Protein AF-A0A117M1W7-F1 (afdb_monomer)

Structure (mmCIF, N/CA/C/O backbone):
data_AF-A0A117M1W7-F1
#
_entry.id   AF-A0A117M1W7-F1
#
loop_
_atom_site.group_PDB
_atom_site.id
_atom_site.type_symbol
_atom_site.label_atom_id
_atom_site.label_alt_id
_atom_site.label_comp_id
_atom_site.label_asym_id
_atom_site.label_entity_id
_atom_site.label_seq_id
_atom_site.pdbx_PDB_ins_code
_atom_site.Cartn_x
_atom_site.Cartn_y
_atom_site.Cartn_z
_atom_site.occupancy
_atom_site.B_iso_or_equiv
_atom_site.auth_seq_id
_atom_site.auth_comp_id
_atom_site.auth_asym_id
_atom_site.auth_atom_id
_atom_site.pdbx_PDB_model_num
ATOM 1 N N . MET A 1 1 ? -69.838 -2.989 16.128 1.00 40.38 1 MET A N 1
ATOM 2 C CA . MET A 1 1 ? -68.719 -3.686 16.794 1.00 40.38 1 MET A CA 1
ATOM 3 C C . MET A 1 1 ? -67.416 -3.103 16.275 1.00 40.38 1 MET A C 1
ATOM 5 O O . MET A 1 1 ? -67.317 -2.864 15.080 1.00 40.38 1 MET A O 1
ATOM 9 N N . ALA A 1 2 ? -66.514 -2.794 17.206 1.00 39.03 2 ALA A N 1
ATOM 10 C CA . ALA A 1 2 ? -65.171 -2.235 17.024 1.00 39.03 2 ALA A CA 1
ATOM 11 C C . ALA A 1 2 ? -64.257 -3.201 16.221 1.00 39.03 2 ALA A C 1
ATOM 13 O O . ALA A 1 2 ? -64.626 -4.358 16.054 1.00 39.03 2 ALA A O 1
ATOM 14 N N . SER A 1 3 ? -63.104 -2.842 15.651 1.00 38.75 3 SER A N 1
ATOM 15 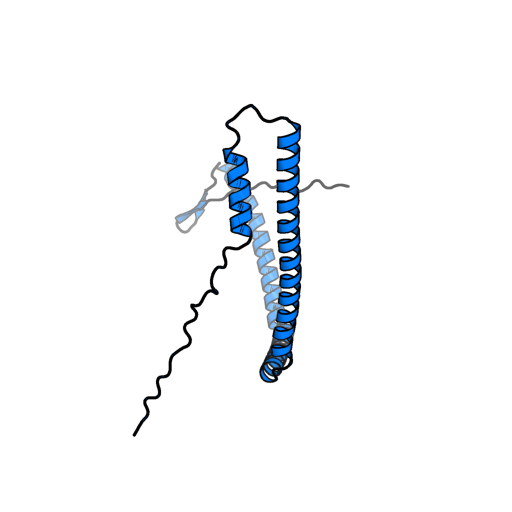C CA . SER A 1 3 ? -62.053 -1.939 16.129 1.00 38.75 3 SER A CA 1
ATOM 16 C C . SER A 1 3 ? -61.148 -1.504 14.971 1.00 38.75 3 SER A C 1
ATOM 18 O O . SER A 1 3 ? -60.798 -2.311 14.112 1.00 38.75 3 SER A O 1
ATOM 20 N N . SER A 1 4 ? -60.709 -0.248 15.004 1.00 37.22 4 SER A N 1
ATOM 21 C CA . SER A 1 4 ? -59.642 0.301 14.166 1.00 37.22 4 SER A CA 1
ATOM 22 C C . SER A 1 4 ? -58.290 0.005 14.822 1.00 37.22 4 SER A C 1
ATOM 24 O O . SER A 1 4 ? -58.079 0.391 15.970 1.00 37.22 4 SER A O 1
ATOM 26 N N . ASN A 1 5 ? -57.376 -0.659 14.112 1.00 36.00 5 ASN A N 1
ATOM 27 C CA . ASN A 1 5 ? -55.998 -0.875 14.555 1.00 36.00 5 ASN A CA 1
ATOM 28 C C . ASN A 1 5 ? -55.086 0.138 13.842 1.00 36.00 5 ASN A C 1
ATOM 30 O O . ASN A 1 5 ? -54.788 -0.021 12.661 1.00 36.00 5 ASN A O 1
ATOM 34 N N . SER A 1 6 ? -54.708 1.212 14.540 1.00 37.06 6 SER A N 1
ATOM 35 C CA . SER A 1 6 ? -53.777 2.230 14.042 1.00 37.06 6 SER A CA 1
ATOM 36 C C . SER A 1 6 ? -52.358 1.877 14.484 1.00 37.06 6 SER A C 1
ATOM 38 O O . SER A 1 6 ? -52.027 1.950 15.667 1.00 37.06 6 SER A O 1
ATOM 40 N N . SER A 1 7 ? -51.520 1.482 13.528 1.00 42.12 7 SER A N 1
ATOM 41 C CA . SER A 1 7 ? -50.073 1.365 13.696 1.00 42.12 7 SER A CA 1
ATOM 42 C C . SER A 1 7 ? -49.470 2.765 13.769 1.00 42.12 7 SER A C 1
ATOM 44 O O . SER A 1 7 ? -49.213 3.394 12.745 1.00 42.12 7 SER A O 1
ATOM 46 N N . GLN A 1 8 ? -49.259 3.272 14.981 1.00 40.50 8 GLN A N 1
ATOM 47 C CA . GLN A 1 8 ? -48.588 4.550 15.183 1.00 40.50 8 GLN A CA 1
ATOM 48 C C . GLN A 1 8 ? -47.094 4.299 15.393 1.00 40.50 8 GLN A C 1
ATOM 50 O O . GLN A 1 8 ? -46.662 3.767 16.415 1.00 40.50 8 GLN A O 1
ATOM 55 N N . ALA A 1 9 ? -46.325 4.634 14.358 1.00 38.16 9 ALA A N 1
ATOM 56 C CA . ALA A 1 9 ? -44.874 4.667 14.371 1.00 38.16 9 ALA A CA 1
ATOM 57 C C . ALA A 1 9 ? -44.363 5.507 15.554 1.00 38.16 9 ALA A C 1
ATOM 59 O O . ALA A 1 9 ? -44.857 6.605 15.816 1.00 38.16 9 ALA A O 1
ATOM 60 N N . LEU A 1 10 ? -43.362 4.980 16.258 1.00 39.78 10 LEU A N 1
ATOM 61 C CA . LEU A 1 10 ? -42.629 5.691 17.300 1.00 39.78 10 LEU A CA 1
ATOM 62 C C . LEU A 1 10 ? -41.916 6.896 16.673 1.00 39.78 10 LE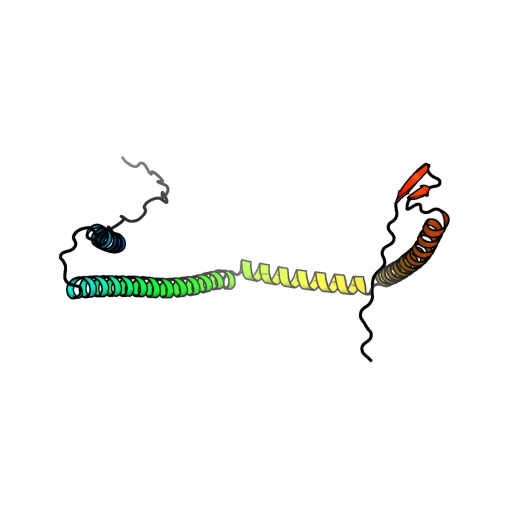U A C 1
ATOM 64 O O . LEU A 1 10 ? -41.013 6.732 15.855 1.00 39.78 10 LEU A O 1
ATOM 68 N N . SER A 1 11 ? -42.334 8.101 17.057 1.00 40.19 11 SER A N 1
ATOM 69 C CA . SER A 1 11 ? -41.665 9.349 16.692 1.00 40.19 11 SER A CA 1
ATOM 70 C C . SER A 1 11 ? -40.411 9.528 17.564 1.00 40.19 11 SER A C 1
ATOM 72 O O . SER A 1 11 ? -40.537 9.575 18.790 1.00 40.19 11 SER A O 1
ATOM 74 N N . PRO A 1 12 ? -39.193 9.620 16.995 1.00 46.44 12 PRO A N 1
ATOM 75 C CA . PRO A 1 12 ? -37.984 9.898 17.758 1.00 46.44 12 PRO A CA 1
ATOM 76 C C . PRO A 1 12 ? -37.876 11.415 17.949 1.00 46.44 12 PRO A C 1
ATOM 78 O O . PRO A 1 12 ? -37.247 12.108 17.153 1.00 46.44 12 PRO A O 1
ATOM 81 N N . GLY A 1 13 ? -38.544 11.954 18.970 1.00 45.34 13 GLY A N 1
ATOM 82 C CA . GLY A 1 13 ? -38.623 13.410 19.134 1.00 45.34 13 GLY A CA 1
ATOM 83 C C . GLY A 1 13 ? -38.792 13.947 20.548 1.00 45.34 13 GLY A C 1
ATOM 84 O O . GLY A 1 13 ? -38.500 15.123 20.758 1.00 45.34 13 GLY A O 1
ATOM 85 N N . ASP A 1 14 ? -39.179 13.130 21.527 1.00 37.34 14 ASP A N 1
ATOM 86 C CA . ASP A 1 14 ? -39.392 13.640 22.882 1.00 37.34 14 ASP A CA 1
ATOM 87 C C . ASP A 1 14 ? -38.066 13.735 23.638 1.00 37.34 14 ASP A C 1
ATOM 89 O O . ASP A 1 14 ? -37.631 12.833 24.357 1.00 37.34 14 ASP A O 1
ATOM 93 N N . LYS A 1 15 ? -37.400 14.879 23.449 1.00 41.66 15 LYS A N 1
ATOM 94 C CA . LYS A 1 15 ? -36.399 15.372 24.393 1.00 41.66 15 LYS A CA 1
ATOM 95 C C . LYS A 1 15 ? -37.079 15.457 25.767 1.00 41.66 15 LYS A C 1
ATOM 97 O O . LYS A 1 15 ? -38.139 16.080 25.858 1.00 41.66 15 LYS A O 1
ATOM 102 N N . PRO A 1 16 ? -36.503 14.861 26.826 1.00 41.69 16 PRO A N 1
ATOM 103 C CA . PRO A 1 16 ? -37.060 14.988 28.164 1.00 41.69 16 PRO A CA 1
ATOM 104 C C . PRO A 1 16 ? -37.168 16.473 28.544 1.00 41.69 16 PRO A C 1
ATOM 106 O O . PRO A 1 16 ? -36.357 17.279 28.068 1.00 41.69 16 PRO A O 1
ATOM 109 N N . PRO A 1 17 ? -38.171 16.842 29.362 1.00 42.66 17 PRO A N 1
ATOM 110 C CA . PRO A 1 17 ? -38.420 18.226 29.733 1.00 42.66 17 PRO A CA 1
ATOM 111 C C . PRO A 1 17 ? -37.135 18.810 30.308 1.00 42.66 17 PRO A C 1
ATOM 113 O O . PRO A 1 17 ? -36.554 18.240 31.232 1.00 42.66 17 PRO A O 1
ATOM 116 N N . GLN A 1 18 ? -36.676 19.916 29.722 1.00 45.97 18 GLN A N 1
ATOM 117 C CA . GLN A 1 18 ? -35.574 20.699 30.263 1.00 45.97 18 GLN A CA 1
ATOM 118 C C . GLN A 1 18 ? -36.061 21.261 31.600 1.00 45.97 18 GLN A C 1
ATOM 120 O O . GLN A 1 18 ? -36.710 22.306 31.654 1.00 45.97 18 GLN A O 1
ATOM 125 N N . LEU A 1 19 ? -35.822 20.516 32.683 1.00 45.75 19 LEU A N 1
ATOM 126 C CA . LEU A 1 19 ? -35.736 21.129 33.997 1.00 45.75 19 LEU A CA 1
ATOM 127 C C . LEU A 1 19 ? -34.675 22.213 33.850 1.00 45.75 19 LEU A C 1
ATOM 129 O O . LEU A 1 19 ? -33.609 21.921 33.316 1.00 45.75 19 LEU A O 1
ATOM 133 N N . LYS A 1 20 ? -34.989 23.445 34.260 1.00 50.69 20 LYS A N 1
ATOM 134 C CA . LYS A 1 20 ? -33.993 24.511 34.396 1.00 50.69 20 LYS A CA 1
ATOM 135 C C . LYS A 1 20 ? -32.845 23.933 35.215 1.00 50.69 20 LYS A C 1
ATOM 137 O O . LYS A 1 20 ? -32.999 23.702 36.417 1.00 50.69 20 LYS A O 1
ATOM 142 N N . ASP A 1 21 ? -31.778 23.553 34.522 1.00 55.50 21 ASP A N 1
ATOM 143 C CA . ASP A 1 21 ? -30.674 22.818 35.109 1.00 55.50 21 ASP A CA 1
ATOM 144 C C . ASP A 1 21 ? -29.977 23.767 36.089 1.00 55.50 21 ASP A C 1
ATOM 146 O O . ASP A 1 21 ? -29.992 24.984 35.912 1.00 55.50 21 ASP A O 1
ATOM 150 N N . ALA A 1 22 ? -29.335 23.234 37.128 1.00 56.88 22 ALA A N 1
ATOM 151 C CA . ALA A 1 22 ? -28.515 24.034 38.046 1.00 56.88 22 ALA A CA 1
ATOM 152 C C . ALA A 1 22 ? -27.453 24.892 37.313 1.00 56.88 22 ALA A C 1
ATOM 154 O O . ALA A 1 22 ? -26.951 25.867 37.869 1.00 56.88 22 ALA A O 1
ATOM 155 N N . ASP A 1 23 ? -27.162 24.541 36.056 1.00 57.09 23 ASP A N 1
ATOM 156 C CA . ASP A 1 23 ? -26.378 25.309 35.098 1.00 57.09 23 ASP A CA 1
ATOM 157 C C . ASP A 1 23 ? -26.982 26.713 34.833 1.00 57.09 23 ASP A C 1
ATOM 159 O O . ASP A 1 23 ? -26.232 27.685 34.839 1.00 57.09 23 ASP A O 1
ATOM 163 N N . ASP A 1 24 ? -28.308 26.863 34.695 1.00 61.59 24 ASP A N 1
ATOM 164 C CA . ASP A 1 24 ? -28.971 28.165 34.467 1.00 61.59 24 ASP A CA 1
ATOM 165 C C . ASP A 1 24 ? -28.870 29.081 35.695 1.00 61.59 24 ASP A C 1
ATOM 167 O O . ASP A 1 24 ? -28.623 30.278 35.567 1.00 61.59 24 ASP A O 1
ATOM 171 N N . ILE A 1 25 ? -28.995 28.513 36.898 1.00 63.53 25 ILE A N 1
ATOM 172 C CA . ILE A 1 25 ? -28.907 29.253 38.168 1.00 63.53 25 ILE A CA 1
ATOM 173 C C . ILE A 1 25 ? -27.463 29.713 38.422 1.00 63.53 25 ILE A C 1
ATOM 175 O O . ILE A 1 25 ? -27.233 30.825 38.895 1.00 63.53 25 ILE A O 1
ATOM 179 N N . ALA A 1 26 ? -26.475 28.881 38.077 1.00 61.28 26 ALA A N 1
ATOM 180 C CA . ALA A 1 26 ? -25.061 29.227 38.198 1.00 61.28 26 ALA A CA 1
ATOM 181 C C . ALA A 1 26 ? -24.631 30.282 37.164 1.00 61.28 26 ALA A C 1
ATOM 183 O O . ALA A 1 26 ? -23.892 31.206 37.504 1.00 61.28 26 ALA A O 1
ATOM 184 N N . LEU A 1 27 ? -25.119 30.186 35.922 1.00 64.81 27 LEU A N 1
ATOM 185 C CA . LEU A 1 27 ? -24.909 31.214 34.899 1.00 64.81 27 LEU A CA 1
ATOM 186 C C . LEU A 1 27 ? -25.568 32.546 35.279 1.00 64.81 27 LEU A C 1
ATOM 188 O O . LEU A 1 27 ? -24.972 33.599 35.058 1.00 64.81 27 LEU A O 1
ATOM 192 N N . GLU A 1 28 ? -26.757 32.513 35.883 1.00 65.88 28 GLU A N 1
ATOM 193 C CA . GLU A 1 28 ? -27.453 33.710 36.359 1.00 65.88 28 GLU A CA 1
ATOM 194 C C . GLU A 1 28 ? -26.722 34.368 37.543 1.00 65.88 28 GLU A C 1
ATOM 196 O O . GLU A 1 28 ? -26.548 35.585 37.540 1.00 65.88 28 GLU A O 1
ATOM 201 N N . ALA A 1 29 ? -26.182 33.585 38.483 1.00 62.59 29 ALA A N 1
ATOM 202 C CA . ALA A 1 29 ? -25.368 34.097 39.590 1.00 62.59 29 ALA A CA 1
ATOM 203 C C . ALA A 1 29 ? -24.043 34.736 39.116 1.00 62.59 29 ALA A C 1
ATOM 205 O O . ALA A 1 29 ? -23.681 35.821 39.566 1.00 62.59 29 ALA A O 1
ATOM 206 N N . ILE A 1 30 ? -23.348 34.121 38.150 1.00 64.62 30 ILE A N 1
ATOM 207 C CA . ILE A 1 30 ? -22.117 34.677 37.546 1.00 64.62 30 ILE A CA 1
ATOM 208 C C . ILE A 1 30 ? -22.418 35.953 36.733 1.00 64.62 30 ILE A C 1
ATOM 210 O O . ILE A 1 30 ? -21.624 36.899 36.696 1.00 64.62 30 ILE A O 1
ATOM 214 N N . ALA A 1 31 ? -23.576 36.005 36.073 1.00 67.94 31 ALA A N 1
ATOM 215 C CA . ALA A 1 31 ? -24.018 37.189 35.343 1.00 67.94 31 ALA A CA 1
ATOM 216 C C . ALA A 1 31 ? -24.427 38.342 36.280 1.00 67.94 31 ALA A C 1
ATOM 218 O O . ALA A 1 31 ? -24.252 39.509 35.918 1.00 67.94 31 ALA A O 1
ATOM 219 N N . GLN A 1 32 ? -24.951 38.035 37.471 1.00 62.81 32 GLN A N 1
ATOM 220 C CA . GLN A 1 32 ? -25.307 39.019 38.497 1.00 62.81 32 GLN A CA 1
ATOM 221 C C . GLN A 1 32 ? -24.065 39.632 39.164 1.00 62.81 32 GLN A C 1
ATOM 223 O O . GLN A 1 32 ? -23.982 40.859 39.233 1.00 62.81 32 GLN A O 1
ATOM 228 N N . SER A 1 33 ? -23.052 38.831 39.517 1.00 59.41 33 SER A N 1
ATOM 229 C CA . SER A 1 33 ? -21.784 39.348 40.070 1.00 59.41 33 SER A CA 1
ATOM 230 C C . SER A 1 33 ? -21.018 40.229 39.071 1.00 59.41 33 SER A C 1
ATOM 232 O O . SER A 1 33 ? -20.387 41.222 39.430 1.00 59.41 33 SER A O 1
ATOM 234 N N . SER A 1 34 ? -21.155 39.951 37.771 1.00 57.91 34 SER A N 1
ATOM 235 C CA . SER A 1 34 ? -20.581 40.787 36.707 1.00 57.91 34 SER A CA 1
ATOM 236 C C . SER A 1 34 ? -21.295 42.139 36.525 1.00 57.91 34 SER A C 1
ATOM 238 O O . SER A 1 34 ? -20.698 43.071 35.982 1.00 57.91 34 SER A O 1
ATOM 240 N N . LYS A 1 35 ? -22.559 42.269 36.957 1.00 54.03 35 LYS A N 1
ATOM 241 C CA . LYS A 1 35 ? -23.377 43.490 36.816 1.00 54.03 35 LYS A CA 1
ATOM 242 C C . LYS A 1 35 ? -23.221 44.478 37.977 1.00 54.03 35 LYS A C 1
ATOM 244 O O . LYS A 1 35 ? -23.379 45.671 37.743 1.00 54.03 35 LYS A O 1
ATOM 249 N N . ASN A 1 36 ? -22.866 44.017 39.176 1.00 51.06 36 ASN A N 1
ATOM 250 C CA . ASN A 1 36 ? -22.711 44.870 40.366 1.00 51.06 36 ASN A CA 1
ATOM 251 C C . ASN A 1 36 ? -21.397 45.673 40.411 1.00 51.06 36 ASN A C 1
ATOM 253 O O . ASN A 1 36 ? -21.197 46.489 41.302 1.00 51.06 36 ASN A O 1
ATOM 257 N N . LYS A 1 37 ? -20.519 45.534 39.411 1.00 48.41 37 LYS A N 1
ATOM 258 C CA . LYS A 1 37 ? -19.210 46.212 39.331 1.00 48.41 37 LYS A CA 1
ATOM 259 C C . LYS A 1 37 ? -19.262 47.741 39.106 1.00 48.41 37 LYS A C 1
ATOM 261 O O . LYS A 1 37 ? -18.251 48.321 38.717 1.00 48.41 37 LYS A O 1
ATOM 266 N N . ALA A 1 38 ? -20.423 48.378 39.279 1.00 46.75 38 ALA A N 1
ATOM 267 C CA . ALA A 1 38 ? -20.664 49.794 38.990 1.00 46.75 38 ALA A CA 1
ATOM 268 C C . ALA A 1 38 ? -20.945 50.667 40.233 1.00 46.75 38 ALA A C 1
ATOM 270 O O . ALA A 1 38 ? -21.195 51.857 40.054 1.00 46.75 38 ALA A O 1
ATOM 271 N N . ASP A 1 39 ? -20.876 50.123 41.456 1.00 46.03 39 ASP A N 1
ATOM 272 C CA . ASP A 1 39 ? -21.028 50.894 42.702 1.00 46.03 39 ASP A CA 1
ATOM 273 C C . ASP A 1 39 ? -19.798 50.694 43.614 1.00 46.03 39 ASP A C 1
ATOM 275 O O . ASP A 1 39 ? -19.464 49.578 44.010 1.00 46.03 39 ASP A O 1
ATOM 279 N N . ASP A 1 40 ? -19.057 51.772 43.876 1.00 48.38 40 ASP A N 1
ATOM 280 C CA . ASP A 1 40 ? -17.707 51.776 44.473 1.00 48.38 40 ASP A CA 1
ATOM 281 C C . ASP A 1 40 ? -17.741 51.956 46.006 1.00 48.38 40 ASP A C 1
ATOM 283 O O . ASP A 1 40 ? -16.982 52.740 46.576 1.00 48.38 40 ASP A O 1
ATOM 287 N N . SER A 1 41 ? -18.662 51.267 46.695 1.00 53.19 41 SER A N 1
ATOM 288 C CA . SER A 1 41 ? -18.845 51.394 48.154 1.00 53.19 41 SER A CA 1
ATOM 289 C C . SER A 1 41 ? -18.849 50.079 48.944 1.00 53.19 41 SER A C 1
ATOM 291 O O . SER A 1 41 ? -19.294 50.068 50.090 1.00 53.19 41 SER A O 1
ATOM 293 N N . GLU A 1 42 ? -18.360 48.975 48.377 1.00 53.38 42 GLU A N 1
ATOM 294 C CA . GLU A 1 42 ? -18.250 47.686 49.083 1.00 53.38 42 GLU A CA 1
ATOM 295 C C . GLU A 1 42 ? -16.811 47.397 49.527 1.00 53.38 42 GLU A C 1
ATOM 297 O O . GLU A 1 42 ? -15.851 47.628 48.782 1.00 53.38 42 GLU A O 1
ATOM 302 N N . SER A 1 43 ? -16.662 46.902 50.762 1.00 62.94 43 SER A N 1
ATOM 303 C CA . SER A 1 43 ? -15.361 46.636 51.372 1.00 62.94 43 SER A CA 1
ATOM 304 C C . SER A 1 43 ? -14.641 45.492 50.647 1.00 62.94 43 SER A C 1
ATOM 306 O O . SER A 1 43 ? -15.265 44.550 50.165 1.00 62.94 43 SER A O 1
ATOM 308 N N . GLU A 1 44 ? -13.306 45.537 50.581 1.00 61.91 44 GLU A N 1
ATOM 309 C CA . GLU A 1 44 ? -12.483 44.474 49.967 1.00 61.91 44 GLU A CA 1
ATOM 310 C C . GLU A 1 44 ? -12.751 43.074 50.562 1.00 61.91 44 GLU A C 1
ATOM 312 O O . GLU A 1 44 ? -12.481 42.059 49.923 1.00 61.91 44 GLU A O 1
ATOM 317 N N . VAL A 1 45 ? -13.314 43.018 51.773 1.00 65.00 45 VAL A N 1
ATOM 318 C CA . VAL A 1 45 ? -13.693 41.780 52.464 1.00 65.00 45 VAL A CA 1
ATOM 319 C C . VAL A 1 45 ? -14.949 41.157 51.839 1.00 65.00 45 VAL A C 1
ATOM 321 O O . VAL A 1 45 ? -14.968 39.952 51.601 1.00 65.00 45 VAL A O 1
ATOM 324 N N . ASP A 1 46 ? -15.947 41.967 51.475 1.00 70.19 46 ASP A N 1
ATOM 325 C CA . ASP A 1 46 ? -17.208 41.490 50.884 1.00 70.19 46 ASP A CA 1
ATOM 326 C C . ASP A 1 46 ? -16.989 40.931 49.466 1.00 70.19 46 ASP A C 1
ATOM 328 O O . ASP A 1 46 ? -17.486 39.858 49.119 1.00 70.19 46 ASP A O 1
ATOM 332 N N . LYS A 1 47 ? -16.129 41.590 48.674 1.00 72.38 47 LYS A N 1
ATOM 333 C CA . LYS A 1 47 ? -15.714 41.112 47.339 1.00 72.38 47 LYS A CA 1
ATOM 334 C C . LYS A 1 47 ? -14.937 39.793 47.410 1.00 72.38 47 LYS A C 1
ATOM 336 O O . LYS A 1 47 ? -15.055 38.952 46.517 1.00 72.38 47 LYS A O 1
ATOM 341 N N . SER A 1 48 ? -14.130 39.608 48.457 1.00 74.75 48 SER A N 1
ATOM 342 C CA . SER A 1 48 ? -13.382 38.368 48.688 1.00 74.75 48 SER A CA 1
ATOM 343 C C . SER A 1 48 ? -14.315 37.204 49.037 1.00 74.75 48 SER A C 1
ATOM 345 O O . SER A 1 48 ? -14.116 36.094 48.537 1.00 74.75 48 SER A O 1
ATOM 347 N N . ASP A 1 49 ? -15.346 37.448 49.848 1.00 81.31 49 ASP A N 1
ATOM 348 C CA . ASP A 1 49 ? -16.332 36.431 50.222 1.00 81.31 49 ASP A CA 1
ATOM 349 C C . ASP A 1 49 ? -17.229 36.029 49.038 1.00 81.31 49 ASP A C 1
ATOM 351 O O . ASP A 1 49 ? -17.453 34.835 48.817 1.00 81.31 49 ASP A O 1
ATOM 355 N N . GLU A 1 50 ? -17.680 36.979 48.212 1.00 80.12 50 GLU A N 1
ATOM 356 C CA . GLU A 1 50 ? -18.457 36.682 46.996 1.00 80.12 50 GLU A CA 1
ATOM 357 C C . GLU A 1 50 ? -17.627 35.897 45.962 1.00 80.12 50 GLU A C 1
ATOM 359 O O . GLU A 1 50 ? -18.101 34.933 45.341 1.00 80.12 50 GLU A O 1
ATOM 364 N N . PHE A 1 51 ? -16.346 36.247 45.816 1.00 81.38 51 PHE A N 1
ATOM 365 C CA . PHE A 1 51 ? -15.414 35.512 44.965 1.00 81.38 51 PHE A CA 1
ATOM 366 C C . PHE A 1 51 ? -15.191 34.078 45.465 1.00 81.38 51 PHE A C 1
ATOM 368 O O . PHE A 1 51 ? -15.246 33.135 44.670 1.00 81.38 51 PHE A O 1
ATOM 375 N N . ALA A 1 52 ? -15.007 33.887 46.776 1.00 85.94 52 ALA A N 1
ATOM 376 C CA . ALA A 1 52 ? -14.858 32.564 47.380 1.00 85.94 52 ALA A CA 1
ATOM 377 C C . ALA A 1 52 ? -16.114 31.693 47.187 1.00 85.94 52 ALA A C 1
ATOM 379 O O . ALA A 1 52 ? -16.006 30.508 46.860 1.00 85.94 52 ALA A O 1
ATOM 380 N N . GLN A 1 53 ? -17.310 32.275 47.313 1.00 85.00 53 GLN A N 1
ATOM 381 C CA . GLN A 1 53 ? -18.574 31.576 47.059 1.00 85.00 53 GLN A CA 1
ATOM 382 C C . GLN A 1 53 ? -18.728 31.174 45.585 1.00 85.00 53 GLN A C 1
ATOM 384 O O . GLN A 1 53 ? -19.139 30.047 45.287 1.00 85.00 53 GLN A O 1
ATOM 389 N N . THR A 1 54 ? -18.344 32.059 44.661 1.00 85.12 54 THR A N 1
ATOM 390 C CA . THR A 1 54 ? -18.367 31.781 43.217 1.00 85.12 54 THR A CA 1
ATOM 391 C C . THR A 1 54 ? -17.394 30.659 42.855 1.00 85.12 54 THR A C 1
ATOM 393 O O . THR A 1 54 ? -17.761 29.734 42.125 1.00 85.12 54 THR A O 1
ATOM 396 N N . LEU A 1 55 ? -16.177 30.692 43.408 1.00 88.50 55 LEU A N 1
ATOM 397 C CA . LEU A 1 55 ? -15.173 29.649 43.208 1.00 88.50 55 LEU A CA 1
ATOM 398 C C . LEU A 1 55 ? -15.671 28.293 43.717 1.00 88.50 55 LEU A C 1
ATOM 400 O O . LEU A 1 55 ? -15.606 27.304 42.992 1.00 88.50 55 LEU A O 1
ATOM 404 N N . HIS A 1 56 ? -16.254 28.255 44.915 1.00 88.31 56 HIS A N 1
ATOM 405 C CA . HIS A 1 56 ? -16.781 27.022 45.494 1.00 88.31 56 HIS A CA 1
ATOM 406 C C . HIS A 1 56 ? -17.965 26.442 44.697 1.00 88.31 56 HIS A C 1
ATOM 408 O O . HIS A 1 56 ? -18.097 25.224 44.547 1.00 88.31 56 HIS A O 1
ATOM 414 N N . SER A 1 57 ? -18.832 27.303 44.153 1.00 87.44 57 SER A N 1
ATOM 415 C CA . SER A 1 57 ? -19.906 26.888 43.241 1.00 87.44 57 SER A CA 1
ATOM 416 C C . SER A 1 57 ? -19.338 26.261 41.964 1.00 87.44 57 SER A C 1
ATOM 418 O O . SER A 1 57 ? -19.750 25.169 41.561 1.00 87.44 57 SER A O 1
ATOM 420 N N . LEU A 1 58 ? -18.330 26.905 41.367 1.00 89.00 58 LEU A N 1
ATOM 421 C CA . LEU A 1 58 ? -17.657 26.406 40.172 1.00 89.00 58 LEU A CA 1
ATOM 422 C C . LEU A 1 58 ? -16.964 25.061 40.428 1.00 89.00 58 LEU A C 1
ATOM 424 O O . LEU A 1 58 ? -17.103 24.147 39.617 1.00 89.00 58 LEU A O 1
ATOM 428 N N . GLU A 1 59 ? -16.278 24.905 41.560 1.00 89.25 59 GLU A N 1
ATOM 429 C CA . GLU A 1 59 ? -15.652 23.642 41.969 1.00 89.25 59 GLU A CA 1
ATOM 430 C C . GLU A 1 59 ? -16.670 22.500 42.040 1.00 89.25 59 GLU A C 1
ATOM 432 O O . GLU A 1 59 ? -16.439 21.440 41.457 1.00 89.25 59 GLU A O 1
ATOM 437 N N . LYS A 1 60 ? -17.839 22.728 42.653 1.00 91.69 60 LYS A N 1
ATOM 438 C CA . LYS A 1 60 ? -18.916 21.725 42.716 1.00 91.69 60 LYS A CA 1
ATOM 439 C C . LYS A 1 60 ? -19.457 21.353 41.339 1.00 91.69 60 LYS A C 1
ATOM 441 O O . LYS A 1 60 ? -19.745 20.180 41.082 1.00 91.69 60 LYS A O 1
ATOM 446 N N . VAL A 1 61 ? -19.601 22.328 40.440 1.00 92.56 61 VAL A N 1
ATOM 447 C CA . VAL A 1 61 ? -20.024 22.064 39.057 1.00 92.56 61 VAL A CA 1
ATOM 448 C C . VAL A 1 61 ? -18.962 21.239 38.336 1.00 92.56 61 VAL A C 1
ATOM 450 O O . VAL A 1 61 ? -19.295 20.213 37.741 1.00 92.56 61 VAL A O 1
ATOM 453 N N . ILE A 1 62 ? -17.690 21.631 38.424 1.00 91.00 62 ILE A N 1
ATOM 454 C CA . ILE A 1 62 ? -16.569 20.908 37.811 1.00 91.00 62 ILE A CA 1
ATOM 455 C C . ILE A 1 62 ? -16.522 19.469 38.326 1.00 91.00 62 ILE A C 1
ATOM 457 O O . ILE A 1 62 ? -16.458 18.540 37.520 1.00 91.00 62 ILE A O 1
ATOM 461 N N . GLU A 1 63 ? -16.622 19.268 39.638 1.00 93.31 63 GLU A N 1
ATOM 462 C CA . GLU A 1 63 ? -16.622 17.948 40.264 1.00 93.31 63 GLU A CA 1
ATOM 463 C C . GLU A 1 63 ? -17.798 17.090 39.770 1.00 93.31 63 GLU A C 1
ATOM 465 O O . GLU A 1 63 ? -17.613 15.954 39.325 1.00 93.31 63 GLU A O 1
ATOM 470 N N . SER A 1 64 ? -19.011 17.648 39.751 1.00 93.06 64 SER A N 1
ATOM 471 C CA . SER A 1 64 ? -20.207 16.964 39.245 1.00 93.06 64 SER A CA 1
ATOM 472 C C . SER A 1 64 ? -20.058 16.545 37.775 1.00 93.06 64 SER A C 1
ATOM 474 O O . SER A 1 64 ? -20.343 15.396 37.408 1.00 93.06 64 SER A O 1
ATOM 476 N N . LYS A 1 65 ? -19.544 17.437 36.915 1.00 92.12 65 LYS A N 1
ATOM 477 C CA . LYS A 1 65 ? -19.310 17.131 35.494 1.00 92.12 65 LYS A CA 1
ATOM 478 C C . LYS A 1 65 ? -18.188 16.101 35.323 1.00 92.12 65 LYS A C 1
ATOM 480 O O . LYS A 1 65 ? -18.335 15.200 34.495 1.00 92.12 65 LYS A O 1
ATOM 485 N N . ALA A 1 66 ? -17.112 16.178 36.109 1.00 92.19 66 ALA A N 1
ATOM 486 C CA . ALA A 1 66 ? -16.017 15.209 36.086 1.00 92.19 66 ALA A CA 1
ATOM 487 C C . ALA A 1 66 ? -16.507 13.800 36.464 1.00 92.19 66 ALA A C 1
ATOM 489 O O . ALA A 1 66 ? -16.255 12.840 35.730 1.00 92.19 66 ALA A O 1
ATOM 490 N N . ASN A 1 67 ? -17.304 13.685 37.529 1.00 94.88 67 ASN A N 1
ATOM 491 C CA . ASN A 1 67 ? -17.909 12.423 37.962 1.00 94.88 67 ASN A CA 1
ATOM 492 C C . ASN A 1 67 ? -18.876 11.853 36.911 1.00 94.88 67 ASN A C 1
ATOM 494 O O . ASN A 1 67 ? -18.844 10.656 36.593 1.00 94.88 67 ASN A O 1
ATOM 498 N N . LYS A 1 68 ? -19.701 12.711 36.295 1.00 94.06 68 LYS A N 1
ATOM 499 C CA . LYS A 1 68 ? -20.588 12.314 35.190 1.00 94.06 68 LYS A CA 1
ATOM 500 C C . LYS A 1 68 ? -19.789 11.819 33.984 1.00 94.06 68 LYS A C 1
ATOM 502 O O . LYS A 1 68 ? -20.151 10.804 33.389 1.00 94.06 68 LYS A O 1
ATOM 507 N N . LEU A 1 69 ? -18.687 12.485 33.645 1.00 94.00 69 LEU A N 1
ATOM 508 C CA . LEU A 1 69 ? -17.800 12.094 32.551 1.00 94.00 69 LEU A CA 1
ATOM 509 C C . LEU A 1 69 ? -17.134 10.739 32.814 1.00 94.00 69 LEU A C 1
ATOM 511 O O . LEU A 1 69 ? -17.121 9.898 31.916 1.00 94.00 69 LEU A O 1
ATOM 515 N N . MET A 1 70 ? -16.633 10.491 34.028 1.00 95.06 70 MET A N 1
ATOM 516 C CA . MET A 1 70 ? -16.076 9.183 34.399 1.00 95.06 70 MET A CA 1
ATOM 517 C C . MET A 1 70 ? -17.127 8.075 34.286 1.00 95.06 70 MET A C 1
ATOM 519 O O . MET A 1 70 ? -16.882 7.046 33.656 1.00 95.06 70 MET A O 1
ATOM 523 N N . THR A 1 71 ? -18.336 8.327 34.791 1.00 96.12 71 THR A N 1
ATOM 524 C CA . THR A 1 71 ? -19.457 7.380 34.701 1.00 96.12 71 THR A CA 1
ATOM 525 C C . THR A 1 71 ? -19.835 7.080 33.248 1.00 96.12 71 THR A C 1
ATOM 527 O O . THR A 1 71 ? -20.089 5.931 32.886 1.00 96.12 71 THR A O 1
ATOM 530 N N . LEU A 1 72 ? -19.873 8.100 32.385 1.00 96.50 72 LEU A N 1
ATOM 531 C CA . LEU A 1 72 ? -20.164 7.922 30.962 1.00 96.50 72 LEU A CA 1
ATOM 532 C C . LEU A 1 72 ? -19.061 7.138 30.245 1.00 96.50 72 LEU A C 1
ATOM 534 O O . LEU A 1 72 ? -19.378 6.270 29.433 1.00 96.50 72 LEU A O 1
ATOM 538 N N . LYS A 1 73 ? -17.784 7.386 30.564 1.00 96.38 73 LYS A N 1
ATOM 539 C CA . LYS A 1 73 ? -16.660 6.609 30.018 1.00 96.38 73 LYS A CA 1
ATOM 540 C C . LYS A 1 73 ? -16.774 5.127 30.371 1.00 96.38 73 LYS A C 1
ATOM 542 O O . LYS A 1 73 ? -16.606 4.289 29.487 1.00 96.38 73 LYS A O 1
ATOM 547 N N . GLU A 1 74 ? -17.123 4.810 31.614 1.00 97.19 74 GLU A N 1
ATOM 548 C CA . GLU A 1 74 ? -17.308 3.421 32.042 1.00 97.19 74 GLU A CA 1
ATOM 549 C C . GLU A 1 74 ? -18.495 2.762 31.325 1.00 97.19 74 GLU A C 1
ATOM 551 O O . GLU A 1 74 ? -18.366 1.672 30.769 1.00 97.19 74 GLU A O 1
ATOM 556 N N . LYS A 1 75 ? -19.628 3.466 31.204 1.00 95.44 75 LYS A N 1
ATOM 557 C CA . LYS A 1 75 ? -20.781 2.981 30.426 1.00 95.44 75 LYS A CA 1
ATOM 558 C C . LYS A 1 75 ? -20.426 2.721 28.962 1.00 95.44 75 LYS A C 1
ATOM 560 O O . LYS A 1 75 ? -20.863 1.719 28.403 1.00 95.44 75 LYS A O 1
ATOM 565 N N . ILE A 1 76 ? -19.628 3.586 28.332 1.00 96.56 76 ILE A N 1
ATOM 566 C CA . ILE A 1 76 ? -19.158 3.378 26.953 1.00 96.56 76 ILE A CA 1
ATOM 567 C C . ILE A 1 76 ? -18.304 2.112 26.863 1.00 96.56 76 ILE A C 1
ATOM 569 O O . ILE A 1 76 ? -18.491 1.321 25.939 1.00 96.56 76 ILE A O 1
ATOM 573 N N . LYS A 1 77 ? -17.391 1.899 27.816 1.00 97.44 77 LYS A N 1
ATOM 574 C CA . LYS A 1 77 ? -16.550 0.698 27.861 1.00 97.44 77 LYS A CA 1
ATOM 575 C C . LYS A 1 77 ? -17.402 -0.570 27.969 1.00 97.44 77 LYS A C 1
ATOM 577 O O . LYS A 1 77 ? -17.254 -1.459 27.136 1.00 97.44 77 LYS A O 1
ATOM 582 N N . GLN A 1 78 ? -18.359 -0.594 28.895 1.00 97.12 78 GLN A N 1
ATOM 583 C CA . GLN A 1 78 ? -19.298 -1.708 29.057 1.00 97.12 78 GLN A CA 1
ATOM 584 C C . GLN A 1 78 ? -20.118 -1.959 27.788 1.00 97.12 78 GLN A C 1
ATOM 586 O O . GLN A 1 78 ? -20.277 -3.098 27.361 1.00 97.12 78 GLN A O 1
ATOM 591 N N . LYS A 1 79 ? -20.621 -0.904 27.133 1.00 96.38 79 LYS A N 1
ATOM 592 C CA . LYS A 1 79 ? -21.382 -1.054 25.884 1.00 96.38 79 LYS A CA 1
ATOM 593 C C . LYS A 1 79 ? -20.527 -1.579 24.735 1.00 96.38 79 LYS A C 1
ATOM 595 O O . LYS A 1 79 ? -21.025 -2.383 23.957 1.00 96.38 79 LYS A O 1
ATOM 600 N N . ARG A 1 80 ? -19.253 -1.187 24.638 1.00 96.75 80 ARG A N 1
ATOM 601 C CA . ARG A 1 80 ? -18.320 -1.764 23.654 1.00 96.75 80 ARG A CA 1
ATOM 602 C C . ARG A 1 80 ? -18.100 -3.252 23.888 1.00 96.75 80 ARG A C 1
ATOM 604 O O . ARG A 1 80 ? -18.091 -4.007 22.926 1.00 96.75 80 ARG A O 1
ATOM 611 N N . GLU A 1 81 ? -17.957 -3.662 25.143 1.00 96.12 81 GLU A N 1
ATOM 612 C CA . GLU A 1 81 ? -17.827 -5.075 25.501 1.00 96.12 81 GLU A CA 1
ATOM 613 C C . GLU A 1 81 ? -19.102 -5.857 25.171 1.00 96.12 81 GLU A C 1
ATOM 615 O O . GLU A 1 81 ? -19.025 -6.902 24.542 1.00 96.12 81 GLU A O 1
ATOM 620 N N . MET A 1 82 ? -20.284 -5.305 25.466 1.00 95.19 82 MET A N 1
ATOM 621 C CA . MET A 1 82 ? -21.556 -5.913 25.052 1.00 95.19 82 MET A CA 1
ATOM 622 C C . MET A 1 82 ? -21.647 -6.069 23.531 1.00 95.19 82 MET A C 1
ATOM 624 O O . MET A 1 82 ? -22.038 -7.127 23.056 1.00 95.19 82 MET A O 1
ATOM 628 N N . VAL A 1 83 ? -21.272 -5.040 22.763 1.00 95.31 83 VAL A N 1
ATOM 629 C CA . VAL A 1 83 ? -21.252 -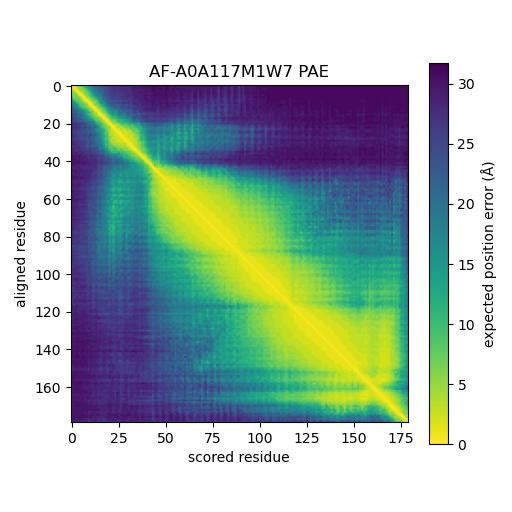5.106 21.293 1.00 95.31 83 VAL A CA 1
ATOM 630 C C . VAL A 1 83 ? -20.284 -6.184 20.812 1.00 95.31 83 VAL A C 1
ATOM 632 O O . VAL A 1 83 ? -20.640 -6.976 19.947 1.00 95.31 83 VAL A O 1
ATOM 635 N N . LYS A 1 84 ? -19.083 -6.247 21.393 1.00 94.38 84 LYS A N 1
ATOM 636 C CA . LYS A 1 84 ? -18.104 -7.291 21.090 1.00 94.38 84 LYS A CA 1
ATOM 637 C C . LYS A 1 84 ? -18.682 -8.683 21.367 1.00 94.38 84 LYS A C 1
ATOM 639 O O . LYS A 1 84 ? -18.629 -9.531 20.486 1.00 94.38 84 LYS A O 1
ATOM 644 N N . ASN A 1 85 ? -19.318 -8.875 22.520 1.00 94.69 85 ASN A N 1
ATOM 645 C CA . ASN A 1 85 ? -19.957 -10.137 22.887 1.00 94.69 85 ASN A CA 1
ATOM 646 C C . ASN A 1 85 ? -21.097 -10.510 21.929 1.00 94.69 85 ASN A C 1
ATOM 648 O O . ASN A 1 85 ? -21.295 -11.690 21.670 1.00 94.69 85 ASN A O 1
ATOM 652 N N . VAL A 1 86 ? -21.854 -9.546 21.394 1.00 95.12 86 VAL A N 1
ATOM 653 C CA . VAL A 1 86 ? -22.896 -9.837 20.391 1.00 95.12 86 VAL A CA 1
ATOM 654 C C . VAL A 1 86 ? -22.278 -10.447 19.136 1.00 95.12 86 VAL A C 1
ATOM 656 O O . VAL A 1 86 ? -22.765 -11.470 18.674 1.00 95.12 86 VAL A O 1
ATOM 659 N N . TYR A 1 87 ? -21.191 -9.869 18.623 1.00 92.88 87 TYR A N 1
ATOM 660 C CA . TYR A 1 87 ? -20.494 -10.429 17.463 1.00 92.88 87 TYR A CA 1
ATOM 661 C C . TYR A 1 87 ? -19.832 -11.773 17.777 1.00 92.88 87 TYR A C 1
ATO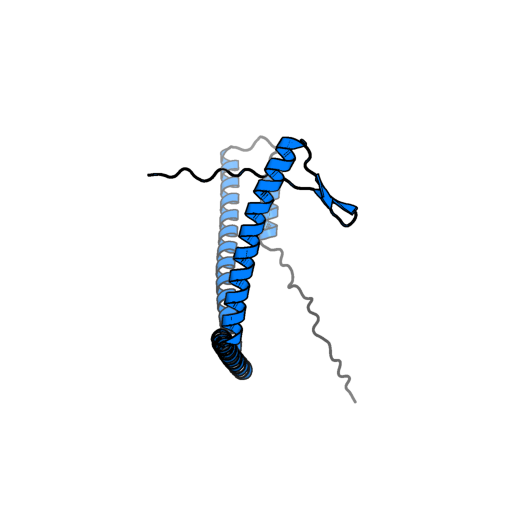M 663 O O . TYR A 1 87 ? -19.944 -12.708 16.996 1.00 92.88 87 TYR A O 1
ATOM 671 N N . GLU A 1 88 ? -19.168 -11.892 18.928 1.00 90.56 88 GLU A N 1
ATOM 672 C CA . GLU A 1 88 ? -18.486 -13.129 19.318 1.00 90.56 88 GLU A CA 1
ATOM 673 C C . GLU A 1 88 ? -19.445 -14.286 19.584 1.00 90.56 88 GLU A C 1
ATOM 675 O O . GLU A 1 88 ? -19.029 -15.424 19.444 1.00 90.56 88 GLU A O 1
ATOM 680 N N . ASN A 1 89 ? -20.702 -14.037 19.955 1.00 92.25 89 ASN A N 1
ATOM 681 C CA . ASN A 1 89 ? -21.684 -15.100 20.181 1.00 92.25 89 ASN A CA 1
ATOM 682 C C . ASN A 1 89 ? -22.583 -15.369 18.967 1.00 92.25 89 ASN A C 1
ATOM 684 O O . ASN A 1 89 ? -23.404 -16.281 19.032 1.00 92.25 89 ASN A O 1
ATOM 688 N N . ASP A 1 90 ? -22.468 -14.587 17.893 1.00 95.31 90 ASP A N 1
ATOM 689 C CA . ASP A 1 90 ? -23.239 -14.804 16.673 1.00 95.31 90 ASP A CA 1
ATOM 690 C C . ASP A 1 90 ? -22.565 -15.881 15.799 1.00 95.31 90 ASP A C 1
ATOM 692 O O . ASP A 1 90 ? -21.457 -15.660 15.300 1.00 95.31 90 ASP A O 1
ATOM 696 N N . PRO A 1 91 ? -23.203 -17.049 15.583 1.00 93.00 91 PRO A N 1
ATOM 697 C CA . PRO A 1 91 ? -22.581 -18.140 14.835 1.00 93.00 91 PRO A CA 1
ATOM 698 C C . PRO A 1 91 ? -22.305 -17.785 13.369 1.00 93.00 91 PRO A C 1
ATOM 700 O O . PRO A 1 91 ? -21.306 -18.230 12.813 1.00 93.00 91 PRO A O 1
ATOM 703 N N . GLN A 1 92 ? -23.155 -16.956 12.747 1.00 94.62 92 GLN A N 1
ATOM 704 C CA . GLN A 1 92 ? -22.978 -16.547 11.349 1.00 94.62 92 GLN A CA 1
ATOM 705 C C . GLN A 1 92 ? -21.766 -15.624 11.185 1.00 94.62 92 GLN A C 1
ATOM 707 O O . GLN A 1 92 ? -21.020 -15.733 10.213 1.00 94.62 92 GLN A O 1
ATOM 712 N N . TYR A 1 93 ? -21.539 -14.728 12.145 1.00 94.12 93 TYR A N 1
ATOM 713 C CA . TYR A 1 93 ? -20.364 -13.867 12.184 1.00 94.12 93 TYR A CA 1
ATOM 714 C C . TYR A 1 93 ? -19.071 -14.660 12.402 1.00 94.12 93 TYR A C 1
ATOM 716 O O . TYR A 1 93 ? -18.061 -14.365 11.754 1.00 94.12 93 TYR A O 1
ATOM 724 N N . GLN A 1 94 ? -19.090 -15.665 13.285 1.00 94.00 94 GLN A N 1
ATOM 725 C CA . GLN A 1 94 ? -17.948 -16.560 13.486 1.00 94.00 94 GLN A CA 1
ATOM 726 C C . GLN A 1 94 ? -17.620 -17.334 12.203 1.00 94.00 94 GLN A C 1
ATOM 728 O O . GLN A 1 94 ? -16.494 -17.236 11.718 1.00 94.00 94 GLN A O 1
ATOM 733 N N . GLU A 1 95 ? -18.611 -17.989 11.592 1.00 94.25 95 GLU A N 1
ATOM 734 C CA . GLU A 1 95 ? -18.445 -18.741 10.339 1.00 94.25 95 GLU A CA 1
ATOM 735 C C . GLU A 1 95 ? -17.916 -17.846 9.204 1.00 94.25 95 GLU A C 1
ATOM 737 O O . GLU A 1 95 ? -16.970 -18.201 8.498 1.00 94.25 95 GLU A O 1
ATOM 742 N N . ALA A 1 96 ? -18.455 -16.631 9.061 1.00 94.12 96 ALA A N 1
ATOM 743 C CA . ALA A 1 96 ? -17.971 -15.670 8.072 1.00 94.12 96 ALA A CA 1
ATOM 744 C C . ALA A 1 96 ? -16.528 -15.207 8.348 1.00 94.12 96 ALA A C 1
ATOM 746 O O . ALA A 1 96 ? -15.762 -14.953 7.412 1.00 94.12 96 ALA A O 1
ATOM 747 N N . THR A 1 97 ? -16.143 -15.084 9.621 1.00 93.12 97 THR A N 1
ATOM 748 C CA . THR A 1 97 ? -14.782 -14.709 10.023 1.00 93.12 97 THR A CA 1
ATOM 749 C C . THR A 1 97 ? -13.790 -15.825 9.714 1.00 93.12 97 THR A C 1
ATOM 751 O O . THR A 1 97 ? -12.745 -15.546 9.122 1.00 93.12 97 THR A O 1
ATOM 754 N N . GLU A 1 98 ? -14.135 -17.070 10.037 1.00 94.62 98 GLU A N 1
ATOM 755 C CA . GLU A 1 98 ? -13.332 -18.257 9.729 1.00 94.62 98 GLU A CA 1
ATOM 756 C C . GLU A 1 98 ? -13.161 -18.424 8.215 1.00 94.62 98 GLU A C 1
ATOM 758 O O . GLU A 1 98 ? -12.032 -18.471 7.724 1.00 94.62 98 GLU A O 1
ATOM 763 N N . ALA A 1 99 ? -14.252 -18.359 7.445 1.00 95.50 99 ALA A N 1
ATOM 764 C CA . ALA A 1 99 ? -14.204 -18.448 5.985 1.00 95.50 99 ALA A CA 1
ATOM 765 C C . ALA A 1 99 ? -13.311 -17.360 5.357 1.00 95.50 99 ALA A C 1
ATOM 767 O O . ALA A 1 99 ? -12.569 -17.608 4.401 1.00 95.50 99 ALA A O 1
ATOM 768 N N . ARG A 1 100 ? -13.335 -16.136 5.903 1.00 95.69 100 ARG A N 1
ATOM 769 C CA . ARG A 1 100 ? -12.447 -15.046 5.471 1.00 95.69 100 ARG A CA 1
ATOM 770 C C . AR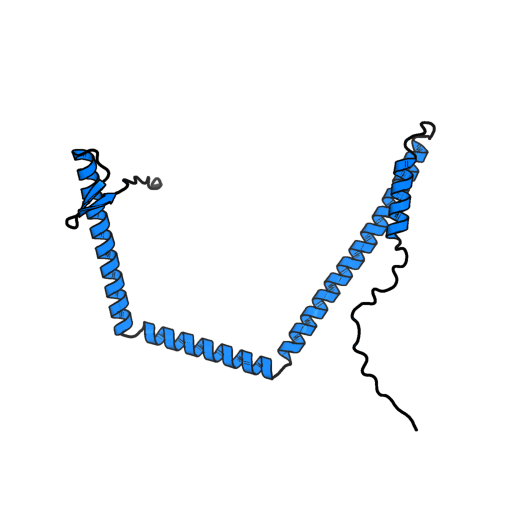G A 1 100 ? -10.983 -15.354 5.779 1.00 95.69 100 ARG A C 1
ATOM 772 O O . ARG A 1 100 ? -10.106 -15.046 4.963 1.00 95.69 100 ARG A O 1
ATOM 779 N N . GLU A 1 101 ? -10.695 -15.884 6.961 1.00 96.50 101 GLU A N 1
ATOM 780 C CA . GLU A 1 101 ? -9.335 -16.230 7.370 1.00 96.50 101 GLU A CA 1
ATOM 781 C C . GLU A 1 101 ? -8.768 -17.355 6.507 1.00 96.50 101 GLU A C 1
ATOM 783 O O . GLU A 1 101 ? -7.663 -17.206 5.979 1.00 96.50 101 GLU A O 1
ATOM 788 N N . GLU A 1 102 ? -9.551 -18.400 6.252 1.00 96.19 102 GLU A N 1
ATOM 789 C CA . GLU A 1 102 ? -9.199 -19.478 5.328 1.00 96.19 102 GLU A CA 1
ATOM 790 C C . GLU A 1 102 ? -8.951 -18.951 3.913 1.00 96.19 102 GLU A C 1
ATOM 792 O O . GLU A 1 102 ? -7.885 -19.185 3.339 1.00 96.19 102 GLU A O 1
ATOM 797 N N . ALA A 1 103 ? -9.871 -18.152 3.363 1.00 95.88 103 ALA A N 1
ATOM 798 C CA . ALA A 1 103 ? -9.703 -17.553 2.040 1.00 95.88 103 ALA A CA 1
ATOM 799 C C . ALA A 1 103 ? -8.432 -16.691 1.955 1.00 95.88 103 ALA A C 1
ATOM 801 O O . ALA A 1 103 ? -7.714 -16.714 0.952 1.00 95.88 103 ALA A O 1
ATOM 802 N N . THR A 1 104 ? -8.108 -15.964 3.027 1.00 96.50 104 THR A N 1
ATOM 803 C CA . THR A 1 104 ? -6.884 -15.159 3.115 1.00 96.50 104 THR A CA 1
ATOM 804 C C . THR A 1 104 ? -5.633 -16.037 3.137 1.00 96.50 104 THR A C 1
ATOM 806 O O . THR A 1 104 ? -4.639 -15.704 2.486 1.00 96.50 104 THR A O 1
ATOM 809 N N . GLN A 1 105 ? -5.655 -17.152 3.869 1.00 96.88 105 GLN A N 1
ATOM 810 C CA . GLN A 1 105 ? -4.548 -18.108 3.897 1.00 96.88 105 GLN A CA 1
ATOM 811 C C . GLN A 1 105 ? -4.344 -18.759 2.526 1.00 96.88 105 GLN A C 1
ATOM 813 O O . GLN A 1 105 ? -3.224 -18.747 2.012 1.00 96.88 105 GLN A O 1
ATOM 818 N N . VAL A 1 106 ? -5.423 -19.220 1.886 1.00 95.81 106 VAL A N 1
ATOM 819 C CA . VAL A 1 106 ? -5.392 -19.802 0.536 1.00 95.81 106 VAL A CA 1
ATOM 820 C C . VAL A 1 106 ? -4.861 -18.792 -0.481 1.00 95.81 106 VAL A C 1
ATOM 822 O O . VAL A 1 106 ? -3.983 -19.124 -1.279 1.00 95.81 106 VAL A O 1
ATOM 825 N N . PHE A 1 107 ? -5.315 -17.536 -0.427 1.00 95.50 107 PHE A N 1
ATOM 826 C CA . PHE A 1 107 ? -4.804 -16.466 -1.286 1.00 95.50 107 PHE A CA 1
ATOM 827 C C . PHE A 1 107 ? -3.297 -16.253 -1.098 1.00 95.50 107 PHE A C 1
ATOM 829 O O . PHE A 1 107 ? -2.549 -16.206 -2.077 1.00 95.50 107 PHE A O 1
ATOM 836 N N . LYS A 1 108 ? -2.831 -16.157 0.154 1.00 96.25 108 LYS A N 1
ATOM 837 C CA . LYS A 1 108 ? -1.405 -15.981 0.468 1.00 96.25 108 LYS A CA 1
ATOM 838 C C . LYS A 1 108 ? -0.569 -17.162 -0.017 1.00 96.25 108 LYS A C 1
ATOM 840 O O . LYS A 1 108 ? 0.474 -16.949 -0.631 1.00 96.25 108 LYS A O 1
ATOM 845 N N . GLN A 1 109 ? -1.033 -18.389 0.199 1.00 94.62 109 GLN A N 1
ATOM 846 C CA . GLN A 1 109 ? -0.343 -19.593 -0.256 1.00 94.62 109 GLN A CA 1
ATOM 847 C C . GLN A 1 109 ? -0.297 -19.663 -1.786 1.00 94.62 109 GLN A C 1
ATOM 849 O O . GLN A 1 109 ? 0.760 -19.913 -2.369 1.00 94.62 109 GLN A O 1
ATOM 854 N N . ARG A 1 110 ? -1.412 -19.369 -2.468 1.00 93.62 110 ARG A N 1
ATOM 855 C CA . ARG A 1 110 ? -1.447 -19.327 -3.934 1.00 93.62 110 ARG A CA 1
ATOM 856 C C . ARG A 1 110 ? -0.511 -18.256 -4.484 1.00 93.62 110 ARG A C 1
ATOM 858 O O . ARG A 1 110 ? 0.202 -18.516 -5.447 1.00 93.62 110 ARG A O 1
ATOM 865 N N . ARG A 1 111 ? -0.461 -17.085 -3.854 1.00 93.38 111 ARG A N 1
ATOM 866 C CA . ARG A 1 111 ? 0.495 -16.038 -4.211 1.00 93.38 111 ARG A CA 1
ATOM 867 C C . ARG A 1 111 ? 1.941 -16.507 -4.027 1.00 93.38 111 ARG A C 1
ATOM 869 O O . ARG A 1 111 ? 2.709 -16.379 -4.969 1.00 93.38 111 ARG A O 1
ATOM 876 N N . SER A 1 112 ? 2.297 -17.097 -2.883 1.00 93.19 112 SER A N 1
ATOM 877 C CA . SER A 1 112 ? 3.656 -17.617 -2.638 1.00 93.19 112 SER A CA 1
ATOM 878 C C . SER A 1 112 ? 4.059 -18.658 -3.681 1.00 93.19 112 SER A C 1
ATOM 880 O O . SER A 1 112 ? 5.113 -18.549 -4.297 1.00 93.19 112 SER A O 1
ATOM 882 N N . THR A 1 113 ? 3.177 -19.623 -3.959 1.00 92.81 113 THR A N 1
ATOM 883 C CA . THR A 1 113 ? 3.447 -20.656 -4.973 1.00 92.81 11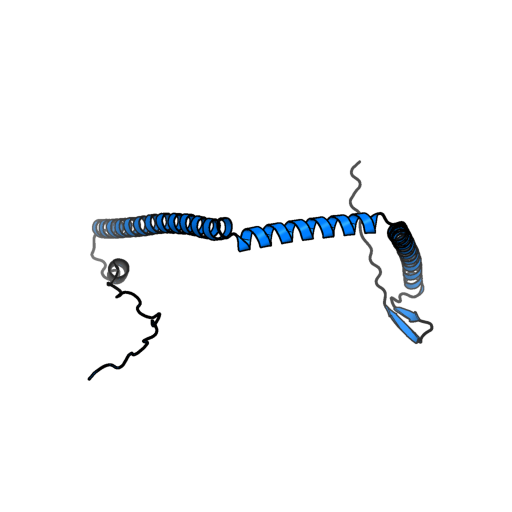3 THR A CA 1
ATOM 884 C C . THR A 1 113 ? 3.611 -20.065 -6.371 1.00 92.81 113 THR A C 1
ATOM 886 O O . THR A 1 113 ? 4.488 -20.506 -7.105 1.00 92.81 113 THR A O 1
ATOM 889 N N . LEU A 1 114 ? 2.821 -19.047 -6.739 1.00 92.62 114 LEU A N 1
ATOM 890 C CA . LEU A 1 114 ? 2.996 -18.311 -7.995 1.00 92.62 114 LEU A CA 1
ATOM 891 C C . LEU A 1 114 ? 4.328 -17.558 -8.034 1.00 92.62 114 LEU A C 1
ATOM 893 O O . LEU A 1 114 ? 4.998 -17.568 -9.064 1.00 92.62 114 LEU A O 1
ATOM 897 N N . GLU A 1 115 ? 4.737 -16.950 -6.921 1.00 89.94 115 GLU A N 1
ATOM 898 C CA . GLU A 1 115 ? 6.023 -16.258 -6.801 1.00 89.94 115 GLU A CA 1
ATOM 899 C C . GLU A 1 115 ? 7.230 -17.193 -6.944 1.00 89.94 115 GLU A C 1
ATOM 901 O O . GLU A 1 115 ? 8.283 -16.780 -7.430 1.00 89.94 115 GLU A O 1
ATOM 906 N N . GLU A 1 116 ? 7.069 -18.464 -6.585 1.00 90.75 116 GLU A N 1
ATOM 907 C CA . GLU A 1 116 ? 8.097 -19.492 -6.732 1.00 90.75 116 GLU A CA 1
ATOM 908 C C . GLU A 1 116 ? 8.148 -20.123 -8.131 1.00 90.75 116 GLU A C 1
ATOM 910 O O . GLU A 1 116 ? 9.114 -20.828 -8.434 1.00 90.75 116 GLU A O 1
ATOM 915 N N . THR A 1 117 ? 7.155 -19.878 -8.994 1.00 93.56 117 THR A N 1
ATOM 916 C CA . THR A 1 117 ? 7.150 -20.432 -10.356 1.00 93.56 117 THR A CA 1
ATOM 917 C C . THR A 1 117 ? 8.330 -19.928 -11.184 1.00 93.56 117 THR A C 1
ATOM 919 O O . THR A 1 117 ? 8.761 -18.780 -11.064 1.00 93.56 117 THR A O 1
ATOM 922 N N . ALA A 1 118 ? 8.819 -20.777 -12.093 1.00 88.81 118 ALA A N 1
ATOM 923 C CA . ALA A 1 118 ? 9.897 -20.417 -13.015 1.00 88.81 118 ALA A CA 1
ATOM 924 C C . ALA A 1 118 ? 9.549 -19.188 -13.878 1.00 88.81 118 ALA A C 1
ATOM 926 O O . ALA A 1 118 ? 10.402 -18.336 -14.092 1.00 88.81 118 ALA A O 1
ATOM 927 N N . GLN A 1 119 ? 8.285 -19.053 -14.299 1.00 92.25 119 GLN A N 1
ATOM 928 C CA . GLN A 1 119 ? 7.809 -17.892 -15.060 1.00 92.25 119 GLN A CA 1
ATOM 929 C C . GLN A 1 119 ? 7.923 -16.589 -14.260 1.00 92.25 119 GLN A C 1
ATOM 931 O O . GLN A 1 119 ? 8.425 -15.597 -14.779 1.00 92.25 119 GLN A O 1
ATOM 936 N N . MET A 1 120 ? 7.508 -16.580 -12.988 1.00 93.12 120 MET A N 1
ATOM 937 C CA . MET A 1 120 ? 7.609 -15.377 -12.155 1.00 93.12 120 MET A CA 1
ATOM 938 C C . MET A 1 120 ? 9.062 -15.018 -11.829 1.00 93.12 120 MET A C 1
ATOM 940 O O . MET A 1 120 ? 9.397 -13.838 -11.744 1.00 93.12 120 MET A O 1
ATOM 944 N N . ARG A 1 121 ? 9.934 -16.020 -11.660 1.00 91.94 121 ARG A N 1
ATOM 945 C CA . ARG A 1 121 ? 11.376 -15.793 -11.486 1.00 91.94 121 ARG A CA 1
ATOM 946 C C . ARG A 1 121 ? 11.999 -15.161 -12.732 1.00 91.94 121 ARG A C 1
ATOM 948 O O . ARG A 1 121 ? 12.630 -14.124 -12.582 1.00 91.94 121 ARG A O 1
ATOM 955 N N . SER A 1 122 ? 11.720 -15.700 -13.925 1.00 93.56 122 SER A N 1
ATOM 956 C CA . SER A 1 122 ? 12.161 -15.120 -15.208 1.00 93.56 122 SER A CA 1
ATOM 957 C C . SER A 1 122 ? 11.710 -13.670 -15.345 1.00 93.56 122 SER A C 1
ATOM 959 O O . SER A 1 122 ? 12.528 -12.784 -15.542 1.00 93.56 122 SER A O 1
ATOM 961 N N . LEU A 1 123 ? 10.421 -13.394 -15.111 1.00 94.56 123 LEU A N 1
ATOM 962 C CA . LEU A 1 123 ? 9.891 -12.031 -15.180 1.00 94.56 123 LEU A CA 1
ATOM 963 C C . LEU A 1 123 ? 10.557 -11.086 -14.171 1.00 94.56 123 LEU A C 1
ATOM 965 O O . LEU A 1 123 ? 10.741 -9.909 -14.461 1.00 94.56 123 LEU A O 1
ATOM 969 N N . ARG A 1 124 ? 10.908 -11.563 -12.970 1.00 92.44 124 ARG A N 1
ATOM 970 C CA . ARG A 1 124 ? 11.628 -10.752 -11.974 1.00 92.44 124 ARG A CA 1
ATOM 971 C C . ARG A 1 124 ? 13.065 -10.464 -12.384 1.00 92.44 124 ARG A C 1
ATOM 973 O O . ARG A 1 124 ? 13.528 -9.359 -12.114 1.00 92.44 124 ARG A O 1
ATOM 980 N N . GLU A 1 125 ? 13.742 -11.432 -12.988 1.00 95.38 125 GLU A N 1
ATOM 981 C CA . GLU A 1 125 ? 15.084 -11.254 -13.542 1.00 95.38 125 GLU A CA 1
ATOM 982 C C . GLU A 1 125 ? 15.042 -10.267 -14.711 1.00 95.38 125 GLU A C 1
ATOM 984 O O . GLU A 1 125 ? 15.689 -9.231 -14.628 1.00 95.38 125 GLU A O 1
ATOM 989 N N . GLU A 1 126 ? 14.154 -10.465 -15.686 1.00 96.31 126 GLU A N 1
ATOM 990 C CA . GLU A 1 126 ? 13.941 -9.533 -1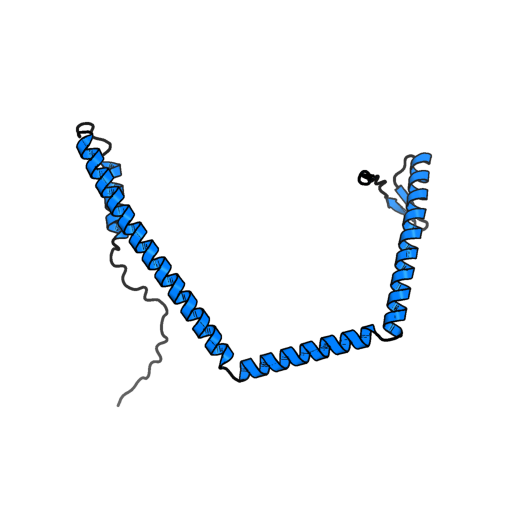6.804 1.00 96.31 126 GLU A CA 1
ATOM 991 C C . GLU A 1 126 ? 13.603 -8.115 -16.317 1.00 96.31 126 GLU A C 1
ATOM 993 O O . GLU A 1 126 ? 14.160 -7.132 -16.796 1.00 96.31 126 GLU A O 1
ATOM 998 N N . MET A 1 127 ? 12.728 -7.976 -15.314 1.00 95.94 127 MET A N 1
ATOM 999 C CA . MET A 1 127 ? 12.428 -6.671 -14.712 1.00 95.94 127 MET A CA 1
ATOM 1000 C C . MET A 1 127 ? 13.629 -6.043 -14.005 1.00 95.94 127 MET A C 1
ATOM 1002 O O . MET A 1 127 ? 13.678 -4.818 -13.877 1.00 95.94 127 MET A O 1
ATOM 1006 N N . ARG A 1 128 ? 14.538 -6.848 -13.449 1.00 96.94 128 ARG A N 1
ATOM 1007 C CA . ARG A 1 128 ? 15.754 -6.337 -12.814 1.00 96.94 128 ARG A CA 1
ATOM 1008 C C . ARG A 1 128 ? 16.728 -5.864 -13.881 1.00 96.94 128 ARG A C 1
ATOM 1010 O O . ARG A 1 128 ? 17.208 -4.743 -13.767 1.00 96.94 128 ARG A O 1
ATOM 1017 N N . ASP A 1 129 ? 16.934 -6.669 -14.910 1.00 97.00 129 ASP A N 1
ATOM 1018 C CA . ASP A 1 129 ? 17.852 -6.370 -16.002 1.00 97.00 129 ASP A CA 1
ATOM 1019 C C . ASP A 1 129 ? 17.384 -5.113 -16.757 1.00 97.00 129 ASP A C 1
ATOM 1021 O O . ASP A 1 129 ? 18.145 -4.163 -16.891 1.00 97.00 129 ASP A O 1
ATOM 1025 N N . LEU A 1 130 ? 16.085 -4.995 -17.068 1.00 97.62 130 LEU A N 1
ATOM 1026 C CA . LEU A 1 130 ? 15.512 -3.772 -17.651 1.00 97.62 130 LEU A CA 1
ATOM 1027 C C . LEU A 1 130 ? 15.705 -2.529 -16.769 1.00 97.62 130 LEU A C 1
ATOM 1029 O O . LEU A 1 130 ? 15.838 -1.420 -17.280 1.00 97.62 130 LEU A O 1
ATOM 1033 N N . LYS A 1 131 ? 15.694 -2.671 -15.438 1.00 97.19 131 LYS A N 1
ATOM 1034 C CA . LYS A 1 131 ? 15.953 -1.540 -14.529 1.00 97.19 131 LYS A CA 1
ATOM 1035 C C . LYS A 1 131 ? 17.422 -1.143 -14.509 1.00 97.19 131 LYS A C 1
ATOM 1037 O O . LYS A 1 131 ? 17.710 0.040 -14.336 1.00 97.19 131 LYS A O 1
ATOM 1042 N N . GLU A 1 132 ? 18.323 -2.110 -14.623 1.00 97.25 132 GLU A N 1
ATOM 1043 C CA . GLU A 1 132 ? 19.754 -1.848 -14.765 1.00 97.25 132 GLU A CA 1
ATOM 1044 C C . GLU A 1 132 ? 20.023 -1.149 -16.103 1.00 97.25 132 GLU A C 1
ATOM 1046 O O . GLU A 1 132 ? 20.601 -0.065 -16.093 1.00 97.25 132 GLU A O 1
ATOM 1051 N N . ASP A 1 133 ? 19.454 -1.647 -17.204 1.00 96.88 133 ASP A N 1
ATOM 1052 C CA . ASP A 1 133 ? 19.545 -1.021 -18.529 1.00 96.88 133 ASP A CA 1
ATOM 1053 C C . ASP A 1 133 ? 19.023 0.423 -18.526 1.00 96.88 133 ASP A C 1
ATOM 1055 O O . ASP A 1 133 ? 19.680 1.329 -19.041 1.00 96.88 133 ASP A O 1
ATOM 1059 N N . VAL A 1 134 ? 17.856 0.672 -17.914 1.00 96.25 134 VAL A N 1
ATOM 1060 C CA . VAL A 1 134 ? 17.306 2.033 -17.779 1.00 96.25 134 VAL A CA 1
ATOM 1061 C C . VAL A 1 134 ? 18.284 2.938 -17.041 1.00 96.25 134 VAL A C 1
ATOM 1063 O O . VAL A 1 134 ? 18.536 4.052 -17.490 1.00 96.25 134 VAL A O 1
ATOM 1066 N N . LYS A 1 135 ? 18.862 2.470 -15.933 1.00 95.94 135 LYS A N 1
ATOM 1067 C CA . LYS A 1 135 ? 19.794 3.269 -15.136 1.00 95.94 135 LYS A CA 1
ATOM 1068 C C . LYS A 1 135 ? 21.074 3.589 -15.912 1.00 95.94 135 LYS A C 1
ATOM 1070 O O . LYS A 1 135 ? 21.544 4.726 -15.856 1.00 95.94 135 LYS A O 1
ATOM 1075 N N . ASP A 1 136 ? 21.616 2.618 -16.636 1.00 95.62 136 ASP A N 1
ATOM 1076 C CA . ASP A 1 136 ? 22.830 2.796 -17.434 1.00 95.62 136 ASP A CA 1
ATOM 1077 C C . ASP A 1 136 ? 22.587 3.763 -18.606 1.00 95.62 136 ASP A C 1
ATOM 1079 O O . ASP A 1 136 ? 23.407 4.650 -18.873 1.00 95.62 136 ASP A O 1
ATOM 1083 N N . ILE A 1 137 ? 21.426 3.659 -19.264 1.00 95.62 137 ILE A N 1
ATOM 1084 C CA . ILE A 1 137 ? 20.999 4.599 -20.309 1.00 95.62 137 ILE A CA 1
ATOM 1085 C C . ILE A 1 137 ? 20.783 5.998 -19.727 1.00 95.62 137 ILE A C 1
ATOM 1087 O O . ILE A 1 137 ? 21.241 6.965 -20.329 1.00 95.62 137 ILE A O 1
ATOM 1091 N N . GLU A 1 138 ? 20.133 6.135 -18.570 1.00 92.69 138 GLU A N 1
ATOM 1092 C CA . GLU A 1 138 ? 19.920 7.427 -17.906 1.00 92.69 138 GLU A CA 1
ATOM 1093 C C . GLU A 1 138 ? 21.243 8.096 -17.512 1.00 92.69 138 GLU A C 1
ATOM 1095 O O . GLU A 1 138 ? 21.411 9.300 -17.720 1.00 92.69 138 GLU A O 1
ATOM 1100 N N . GLU A 1 139 ? 22.206 7.339 -16.979 1.00 92.25 139 GLU A N 1
ATOM 1101 C CA . GLU A 1 139 ? 23.530 7.857 -16.624 1.00 92.25 139 GLU A CA 1
ATOM 1102 C C . GLU A 1 139 ? 24.301 8.304 -17.872 1.00 92.25 139 GLU A C 1
ATOM 1104 O O . GLU A 1 139 ? 24.836 9.419 -17.916 1.00 92.25 139 GLU A O 1
ATOM 1109 N N . SER A 1 140 ? 24.296 7.475 -18.919 1.00 94.19 140 SER A N 1
ATOM 1110 C CA . SER A 1 140 ? 24.872 7.828 -20.214 1.00 94.19 140 SER A CA 1
ATOM 1111 C C . SER A 1 140 ? 24.212 9.083 -20.788 1.00 94.19 140 SER A C 1
ATOM 1113 O O . SER A 1 140 ? 24.903 10.047 -21.124 1.00 94.19 140 SER A O 1
ATOM 1115 N N . LEU A 1 141 ? 22.882 9.129 -20.850 1.00 92.12 141 LEU A N 1
ATOM 1116 C CA . LEU A 1 141 ? 22.120 10.254 -21.384 1.00 92.12 141 LEU A CA 1
ATOM 1117 C C . LEU A 1 141 ? 22.387 11.534 -20.590 1.00 92.12 141 LEU A C 1
ATOM 1119 O O . LEU A 1 141 ? 22.655 12.570 -21.190 1.00 92.12 141 LEU A O 1
ATOM 1123 N N . SER A 1 142 ? 22.410 11.467 -19.257 1.00 91.38 142 SER A N 1
ATOM 1124 C CA . SER A 1 142 ? 22.749 12.606 -18.397 1.00 91.38 142 SER A CA 1
ATOM 1125 C C . SER A 1 142 ? 24.124 13.183 -18.741 1.00 91.38 142 SER A C 1
ATOM 1127 O O . SER A 1 142 ? 24.270 14.400 -18.853 1.00 91.38 142 SER A O 1
ATOM 1129 N N . ASN A 1 143 ? 25.134 12.332 -18.949 1.00 91.75 143 ASN A N 1
ATOM 1130 C CA . ASN A 1 143 ? 26.468 12.785 -19.350 1.00 91.75 143 ASN A CA 1
ATOM 1131 C C . ASN A 1 143 ? 26.442 13.493 -20.715 1.00 91.75 143 ASN A C 1
ATOM 1133 O O . ASN A 1 143 ? 27.044 14.557 -20.872 1.00 91.75 143 ASN A O 1
ATOM 1137 N N . HIS A 1 144 ? 25.710 12.946 -21.690 1.00 93.19 144 HIS A N 1
ATOM 1138 C CA . HIS A 1 144 ? 25.564 13.562 -23.011 1.00 93.19 144 HIS A CA 1
ATOM 1139 C C . HIS A 1 144 ? 24.821 14.902 -22.949 1.00 93.19 144 HIS A C 1
ATOM 1141 O O . HIS A 1 144 ? 25.260 15.862 -23.578 1.00 93.19 144 HIS A O 1
ATOM 1147 N N . LEU A 1 145 ? 23.751 1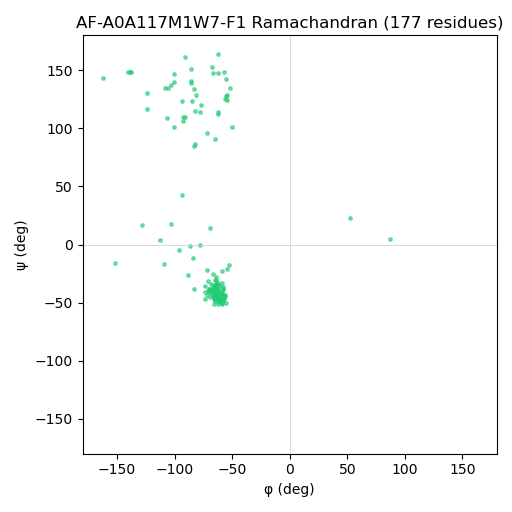4.999 -22.159 1.00 91.88 145 LEU A N 1
ATOM 1148 C CA . LEU A 1 145 ? 22.971 16.225 -21.982 1.00 91.88 145 LEU A CA 1
ATOM 1149 C C . LEU A 1 145 ? 23.782 17.334 -21.296 1.00 91.88 145 LEU A C 1
ATOM 1151 O O . LEU A 1 145 ? 23.719 18.492 -21.706 1.00 91.88 145 LEU A O 1
ATOM 1155 N N . ILE A 1 146 ? 24.611 16.988 -20.304 1.00 91.81 146 ILE A N 1
ATOM 1156 C CA . ILE A 1 146 ? 25.543 17.939 -19.681 1.00 91.81 146 ILE A CA 1
ATOM 1157 C C . ILE A 1 146 ? 26.548 18.459 -20.714 1.00 91.81 146 ILE A C 1
ATOM 1159 O O . ILE A 1 146 ? 26.747 19.670 -20.813 1.00 91.81 146 ILE A O 1
ATOM 1163 N N . ASN A 1 147 ? 27.156 17.570 -21.505 1.00 91.31 147 ASN A N 1
ATOM 1164 C CA . ASN A 1 147 ? 28.101 17.962 -22.554 1.00 91.31 147 ASN A CA 1
ATOM 1165 C C . ASN A 1 147 ? 27.425 18.834 -23.624 1.00 91.31 147 ASN A C 1
ATOM 1167 O O . ASN A 1 147 ? 27.985 19.842 -24.048 1.00 91.31 147 ASN A O 1
ATOM 1171 N N . TYR A 1 148 ? 26.201 18.487 -24.028 1.00 92.69 148 TYR A N 1
ATOM 1172 C CA . TYR A 1 148 ? 25.412 19.269 -24.978 1.00 92.69 148 TYR A CA 1
ATOM 1173 C C . TYR A 1 148 ? 25.152 20.687 -24.462 1.00 92.69 148 TYR A C 1
ATOM 1175 O O . TYR A 1 148 ? 25.403 21.659 -25.180 1.00 92.69 148 TYR A O 1
ATOM 1183 N N . HIS A 1 149 ? 24.726 20.821 -23.204 1.00 92.12 149 HIS A N 1
ATOM 1184 C CA . HIS A 1 149 ? 24.528 22.122 -22.572 1.00 92.12 149 HIS A CA 1
ATOM 1185 C C . HIS A 1 149 ? 25.838 22.918 -22.477 1.00 92.12 149 HIS A C 1
ATOM 1187 O O . HIS A 1 149 ? 25.840 24.114 -22.739 1.00 92.12 149 HIS A O 1
ATOM 1193 N N . GLN A 1 150 ? 26.972 22.283 -22.163 1.00 91.94 150 GLN A N 1
ATOM 1194 C CA . GLN A 1 150 ? 28.276 22.964 -22.133 1.00 91.94 150 GLN A CA 1
ATOM 1195 C C . GLN A 1 150 ? 28.701 23.516 -23.503 1.00 91.94 150 GLN A C 1
ATOM 1197 O O . GLN A 1 150 ? 29.365 24.548 -23.565 1.00 91.94 150 GLN A O 1
ATOM 1202 N N . LEU A 1 151 ? 28.331 22.839 -24.594 1.00 92.56 151 LEU A N 1
ATOM 1203 C CA . LEU A 1 151 ? 28.681 23.248 -25.957 1.00 92.56 151 LEU A CA 1
ATOM 1204 C C . LEU A 1 151 ? 27.728 24.302 -26.531 1.00 92.56 151 LEU A C 1
ATOM 1206 O O . LEU A 1 151 ? 28.162 25.194 -27.256 1.00 92.56 151 LEU A O 1
ATOM 1210 N N . THR A 1 152 ? 26.433 24.187 -26.238 1.00 92.94 152 THR A N 1
ATOM 1211 C CA . THR A 1 152 ? 25.379 24.980 -26.894 1.00 92.94 152 THR A CA 1
ATOM 1212 C C . THR A 1 152 ? 24.744 26.031 -25.987 1.00 92.94 152 THR A C 1
ATOM 1214 O O . THR A 1 152 ? 24.083 26.938 -26.484 1.00 92.94 152 THR A O 1
ATOM 1217 N N . ASN A 1 153 ? 24.928 25.919 -24.667 1.00 91.25 153 ASN A N 1
ATOM 1218 C CA . ASN A 1 153 ? 24.164 26.629 -23.635 1.00 91.25 153 ASN A CA 1
ATOM 1219 C C . ASN A 1 153 ? 22.634 26.479 -23.782 1.00 91.25 153 ASN A C 1
ATOM 1221 O O . ASN A 1 153 ? 21.886 27.318 -23.285 1.00 91.25 153 ASN A O 1
ATOM 1225 N N . SER A 1 154 ? 22.167 25.424 -24.462 1.00 91.75 154 SER A N 1
ATOM 1226 C CA . SER A 1 154 ? 20.748 25.088 -24.597 1.00 91.75 154 SER A CA 1
ATOM 1227 C C . SER A 1 154 ? 20.359 23.974 -23.626 1.00 91.75 154 SER A C 1
ATOM 1229 O O . SER A 1 154 ? 21.096 23.005 -23.439 1.00 91.75 154 SER A O 1
ATOM 1231 N N . THR A 1 155 ? 19.171 24.099 -23.036 1.00 91.88 155 THR A N 1
ATOM 1232 C CA . THR A 1 155 ? 18.505 23.085 -22.195 1.00 91.88 155 THR A CA 1
ATOM 1233 C C . THR A 1 155 ? 17.387 22.358 -22.947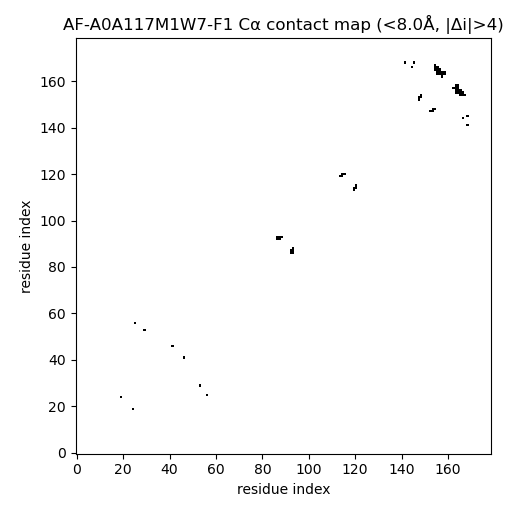 1.00 91.88 155 THR A C 1
ATOM 1235 O O . THR A 1 155 ? 16.511 21.745 -22.342 1.00 91.88 155 THR A O 1
ATOM 1238 N N . SER A 1 156 ? 17.393 22.445 -24.278 1.00 91.50 156 SER A N 1
ATOM 1239 C CA . SER A 1 156 ? 16.430 21.772 -25.149 1.00 91.50 156 SER A CA 1
ATOM 1240 C C . SER A 1 156 ? 17.113 21.220 -26.396 1.00 91.50 156 SER A C 1
ATOM 1242 O O . SER A 1 156 ? 18.102 21.797 -26.861 1.00 91.50 156 SER A O 1
ATOM 1244 N N . PHE A 1 157 ? 16.603 20.105 -26.914 1.00 91.19 157 PHE A N 1
ATOM 1245 C CA . PHE A 1 157 ? 17.079 19.475 -28.143 1.00 91.19 157 PHE A CA 1
ATOM 1246 C C . PHE A 1 157 ? 15.904 18.991 -28.996 1.00 91.19 157 PHE A C 1
ATOM 1248 O O . PHE A 1 157 ? 14.867 18.592 -28.468 1.00 91.19 157 PHE A O 1
ATOM 1255 N N . ASP A 1 158 ? 16.084 19.009 -30.313 1.00 91.81 158 ASP A N 1
ATOM 1256 C CA . ASP A 1 158 ? 15.082 18.519 -31.255 1.00 91.81 158 ASP A CA 1
ATOM 1257 C C . ASP A 1 158 ? 15.239 17.012 -31.461 1.00 91.81 158 ASP A C 1
ATOM 1259 O O . ASP A 1 158 ? 16.348 16.479 -31.573 1.00 91.81 158 ASP A O 1
ATOM 1263 N N . THR A 1 159 ? 14.114 16.316 -31.523 1.00 89.75 159 THR A N 1
ATOM 1264 C CA . THR A 1 159 ? 14.049 14.891 -31.835 1.00 89.75 159 THR A CA 1
ATOM 1265 C C . THR A 1 159 ? 13.881 14.667 -33.334 1.00 89.75 159 THR A C 1
ATOM 1267 O O . THR A 1 159 ? 13.466 15.554 -34.082 1.00 89.75 159 THR A O 1
ATOM 1270 N N . SER A 1 160 ? 14.184 13.449 -33.792 1.00 88.81 160 SER A N 1
ATOM 1271 C CA . SER A 1 160 ? 14.005 13.051 -35.196 1.00 88.81 160 SER A CA 1
ATOM 1272 C C . SER A 1 160 ? 12.565 13.185 -35.690 1.00 88.81 160 SER A C 1
ATOM 1274 O O . SER A 1 160 ? 12.350 13.313 -36.893 1.00 88.81 160 SER A O 1
ATOM 1276 N N . ASP A 1 161 ? 11.601 13.177 -34.771 1.00 89.19 161 ASP A N 1
ATOM 1277 C CA . ASP A 1 161 ? 10.173 13.262 -35.069 1.00 89.19 161 ASP A CA 1
ATOM 1278 C C . ASP A 1 161 ? 9.686 14.720 -35.177 1.00 89.19 161 ASP A C 1
ATOM 1280 O O . ASP A 1 161 ? 8.526 14.969 -35.498 1.00 89.19 161 ASP A O 1
ATOM 1284 N N . GLY A 1 162 ? 10.585 15.691 -34.974 1.00 90.44 162 GLY A N 1
ATOM 1285 C CA . GLY A 1 162 ? 10.290 17.123 -35.038 1.00 90.44 162 GLY A CA 1
ATOM 1286 C C . GLY A 1 162 ? 9.781 17.719 -33.725 1.00 90.44 162 GLY A C 1
ATOM 1287 O O . GLY A 1 162 ? 9.448 18.903 -33.697 1.00 90.44 162 GLY A O 1
ATOM 1288 N N . ASP A 1 163 ? 9.746 16.935 -32.646 1.00 92.50 163 ASP A N 1
ATOM 1289 C CA . ASP A 1 163 ? 9.401 17.421 -31.311 1.00 92.50 163 ASP A CA 1
ATOM 1290 C C . ASP A 1 163 ? 10.633 17.985 -30.603 1.00 92.50 163 ASP A C 1
ATOM 1292 O O . ASP A 1 163 ? 11.709 17.388 -30.659 1.00 92.50 163 ASP A O 1
ATOM 1296 N N . GLN A 1 164 ? 10.462 19.085 -29.872 1.00 92.69 164 GLN A N 1
ATOM 1297 C CA . GLN A 1 164 ? 11.499 19.663 -29.020 1.00 92.69 164 GLN A CA 1
ATOM 1298 C C . GLN A 1 164 ? 11.349 19.141 -27.589 1.00 92.69 164 GLN A C 1
ATOM 1300 O O . GLN A 1 164 ? 10.288 19.270 -26.976 1.00 92.69 164 GLN A O 1
ATOM 1305 N N . TRP A 1 165 ? 12.407 18.535 -27.054 1.00 93.00 165 TRP A N 1
ATOM 1306 C CA . TRP A 1 165 ? 12.447 18.014 -25.689 1.00 93.00 165 TRP A CA 1
ATOM 1307 C C . TRP A 1 165 ? 13.304 18.917 -24.806 1.00 93.00 165 TRP A C 1
ATOM 1309 O O . TRP A 1 165 ? 14.404 19.321 -25.185 1.00 93.00 165 TRP A O 1
ATOM 1319 N N . GLU A 1 166 ? 12.806 19.219 -23.610 1.00 92.75 166 GLU A N 1
ATOM 1320 C CA . GLU A 1 166 ? 13.516 20.001 -22.596 1.00 92.75 166 GLU A CA 1
ATOM 1321 C C . GLU A 1 166 ? 14.121 19.085 -21.528 1.00 92.75 166 GLU A C 1
ATOM 1323 O O . GLU A 1 166 ? 13.553 18.045 -21.182 1.00 92.75 166 GLU A O 1
ATOM 1328 N N . PHE A 1 167 ? 15.276 19.470 -20.983 1.00 92.19 167 PHE A N 1
ATOM 1329 C CA . PHE A 1 167 ? 15.932 18.738 -19.903 1.00 92.19 167 PHE A CA 1
ATOM 1330 C C . PHE A 1 167 ? 16.508 19.669 -18.832 1.00 92.19 167 PHE A C 1
ATOM 1332 O O . PHE A 1 167 ? 16.990 20.764 -19.116 1.00 92.19 167 PHE A O 1
ATOM 1339 N N . ASP A 1 168 ? 16.524 19.181 -17.590 1.00 91.06 168 ASP A N 1
ATOM 1340 C CA . ASP A 1 168 ? 17.093 19.880 -16.436 1.00 91.06 168 ASP A CA 1
ATOM 1341 C C . ASP A 1 168 ? 18.394 19.223 -15.968 1.00 91.06 168 ASP A C 1
ATOM 1343 O O . ASP A 1 168 ? 18.450 18.013 -15.731 1.00 91.06 168 ASP A O 1
ATOM 1347 N N . ILE A 1 169 ? 19.419 20.033 -15.693 1.00 86.75 169 ILE A N 1
ATOM 1348 C CA . ILE A 1 169 ? 20.656 19.565 -15.056 1.00 86.75 169 ILE A CA 1
ATOM 1349 C C . ILE A 1 169 ? 20.517 19.696 -13.535 1.00 86.75 169 ILE A C 1
ATOM 1351 O O . ILE A 1 169 ? 20.527 20.796 -12.982 1.00 86.75 169 ILE A O 1
ATOM 1355 N N . LYS A 1 170 ? 20.412 18.564 -12.829 1.00 82.62 170 LYS A N 1
ATOM 1356 C CA . LYS A 1 170 ? 20.305 18.530 -11.359 1.00 82.62 170 LYS A CA 1
ATOM 1357 C C . LYS A 1 170 ? 21.602 18.039 -10.722 1.00 82.62 170 LYS A C 1
ATOM 1359 O O . LYS A 1 170 ? 21.894 16.848 -10.732 1.00 82.62 170 LYS A O 1
ATOM 1364 N N . ALA A 1 171 ? 22.337 18.940 -10.075 1.00 76.19 171 ALA A N 1
ATOM 1365 C CA . ALA A 1 171 ? 23.433 18.567 -9.183 1.00 76.19 171 ALA A CA 1
ATOM 1366 C C . ALA A 1 171 ? 22.891 18.215 -7.784 1.00 76.19 171 ALA A C 1
ATOM 1368 O O . ALA A 1 171 ? 22.078 18.949 -7.223 1.00 76.19 171 ALA A O 1
ATOM 1369 N N . LYS A 1 172 ? 23.347 17.102 -7.193 1.00 74.25 172 LYS A N 1
ATOM 1370 C CA . LYS A 1 172 ? 23.034 16.728 -5.800 1.00 74.25 172 LYS A CA 1
ATOM 1371 C C . LYS A 1 172 ? 24.317 16.515 -5.001 1.00 74.25 172 LYS A C 1
ATOM 1373 O O . LYS A 1 172 ? 25.193 15.762 -5.418 1.00 74.25 172 LYS A O 1
ATOM 1378 N N . VAL A 1 173 ? 24.401 17.136 -3.826 1.00 69.06 173 VAL A N 1
ATOM 1379 C CA . VAL A 1 173 ? 25.490 16.922 -2.860 1.00 69.06 173 VAL A CA 1
ATOM 1380 C C . VAL A 1 173 ? 25.196 15.652 -2.059 1.00 69.06 173 VAL A C 1
ATOM 1382 O O . VAL A 1 173 ? 24.101 15.502 -1.519 1.00 69.06 173 VAL A O 1
ATOM 1385 N N . LYS A 1 174 ? 26.156 14.724 -1.985 1.00 80.31 174 LYS A N 1
ATOM 1386 C CA . LYS A 1 174 ? 26.055 13.536 -1.120 1.00 80.31 174 LYS A CA 1
ATOM 1387 C C . LYS A 1 174 ? 26.539 13.866 0.296 1.00 80.31 174 LYS A C 1
ATOM 1389 O O . LYS A 1 174 ? 27.403 14.723 0.471 1.00 80.31 174 LYS A O 1
ATOM 1394 N N . ASN A 1 175 ? 26.000 13.171 1.299 1.00 81.06 175 ASN A N 1
ATOM 1395 C CA . ASN A 1 175 ? 26.397 13.342 2.699 1.00 81.06 175 ASN A CA 1
ATOM 1396 C C . ASN A 1 175 ? 27.912 13.137 2.873 1.00 81.06 175 ASN A C 1
ATOM 1398 O O . ASN A 1 175 ? 28.505 12.254 2.248 1.00 81.06 175 ASN A O 1
ATOM 1402 N N . LYS A 1 176 ? 28.527 13.941 3.750 1.00 77.56 176 LYS A N 1
ATOM 1403 C CA . LYS A 1 176 ? 29.942 13.815 4.120 1.00 77.56 176 LYS A CA 1
ATOM 1404 C C . LYS A 1 176 ? 30.195 12.397 4.648 1.00 77.56 176 LYS A C 1
ATOM 1406 O O . LYS A 1 176 ? 29.520 11.979 5.586 1.00 77.56 176 LYS A O 1
ATOM 1411 N N . LYS A 1 177 ? 31.158 11.669 4.068 1.00 68.38 177 LYS A N 1
ATOM 1412 C CA . LYS A 1 177 ? 31.688 10.448 4.691 1.00 68.38 177 LYS A CA 1
ATOM 1413 C C . LYS A 1 177 ? 32.324 10.853 6.021 1.00 68.38 177 LYS A C 1
ATOM 1415 O O . LYS A 1 177 ? 33.302 11.597 6.028 1.00 68.38 177 LYS A O 1
ATOM 1420 N N . THR A 1 178 ? 31.729 10.424 7.125 1.00 61.25 178 THR A N 1
ATOM 1421 C CA . THR A 1 178 ? 32.406 10.387 8.421 1.00 61.25 178 THR A CA 1
ATOM 1422 C C . THR A 1 178 ? 33.299 9.149 8.379 1.00 61.25 178 THR A C 1
ATOM 1424 O O . THR A 1 178 ? 32.773 8.050 8.201 1.00 61.25 178 THR A O 1
ATOM 1427 N N . GLU A 1 179 ? 34.618 9.347 8.399 1.00 51.94 179 GLU A N 1
ATOM 1428 C CA . GLU A 1 179 ? 35.589 8.269 8.648 1.00 51.94 179 GLU A CA 1
ATOM 1429 C C . GLU A 1 179 ? 35.467 7.744 10.081 1.00 51.94 179 GLU A C 1
ATOM 1431 O O . GLU A 1 179 ? 35.139 8.561 10.977 1.00 51.94 179 GLU A O 1
#

Sequence (179 aa):
MASSNSSQALSPGDKPPQLKDADDIALEAIAQSSKNKADDSESEVDKSDEFAQTLHSLEKVIESKANKLMTLKEKIKQKREMVKNVYENDPQYQEATEAREEATQVFKQRRSTLEETAQMRSLREEMRDLKEDVKDIEESLSNHLINYHQLTNSTSFDTSDGDQWEFDIKAKVKNKKTE

Secondary structure (DSSP, 8-state):
-----------TT-PPP----HHHHHHHHHHHHHHSTT---S-HHHHHHHHHHHHHHHHHHHHHHHHHHHHHHHHHHHHHHHHHHHHHH-HHHHHHHHHHHHHHHHHHHHHHHHHHSHHHHHHHHHHHHHHHHHHHHHHHHHHHHHHHHHHH--SEEE-TTS-EEE------PPPP---

Foldseek 3Di:
DDDDDDPDDDDPDDDDDPDVPVVNVLVVLVVVVVVVPPDDPDDPVVVVVSVVVNVVVVVVVVVVVVVVVVVVVVVVVVVVVVVVVVLVPDVVSVVVVVVVVVVVVVVVVVVVVVCPDPVVVVVVVVVVVVVVVVVVVVVVVLVVQVVVCVVPVDQWDADPVRDIDGHDNDDDDDDDDDD

Radius of gyration: 39.24 Å; Cα contacts (8 Å, |Δi|>4): 35; chains: 1; bounding box: 104×72×88 Å

pLDDT: mean 80.86, std 19.27, range [36.0, 97.62]

Solvent-accessible surface area (backbone atoms only — not comparable to full-atom values): 10889 Å² total; per-residue (Å²): 134,88,82,87,84,79,88,75,78,84,74,95,70,84,71,74,82,82,66,86,47,75,65,58,58,52,53,51,51,56,53,48,65,66,65,59,80,80,65,98,83,73,56,76,66,58,58,50,51,55,49,52,51,52,51,53,52,48,50,53,51,51,49,53,52,51,53,52,48,54,52,50,53,51,52,51,52,54,50,52,51,52,53,50,49,53,51,74,69,31,66,68,54,48,52,53,49,50,54,50,51,51,51,50,49,52,50,52,50,53,50,51,56,50,58,69,32,69,67,47,45,50,52,52,50,52,57,48,51,54,52,51,52,51,50,55,50,50,54,51,48,51,55,51,52,52,52,48,25,74,75,67,74,44,56,58,49,76,43,98,86,72,49,76,47,75,61,83,91,80,89,77,88,76,80,82,84,79,129

Mean predicted aligned error: 17.16 Å